Protein AF-A0A1J5FIS6-F1 (afdb_monomer)

Secondary structure (DSSP, 8-state):
---HHHHHHHHTT-HHHHTTS--S-HHHHHHHHHHHHHTTEEEEEEEEEEHHHHTT-TT-SS--EEEEEEEEEPTT-----S-TT----S-EEEEEEEEE--SHHHHHHHHHH-THHHHHHHHTTTTTTT-SEEEEEE-SEE-GGGPPPSSPPTT--EE-HHHHHHGGGGTEEEEE--STTTTTTHHHHHHHHHHHHHHTT-EEE--STT--SGGGEEEEEETTEEEEEEEEE-SSSPP-HHHHHHHHHHHHTT-SEEEEEEE-S-TT-SS--HHHHHHHHHHHHTT-SEEEEESSSSB--EEEEPPTT-TT--EEEES-BBEEE---TTSSSTT-BEEEEEEEETTEEEEEEEE-

Radius of gyration: 24.26 Å; Cα contacts (8 Å, |Δi|>4): 741; chains: 1; bounding box: 53×59×76 Å

Foldseek 3Di:
DWCPQVCCCLQVVVLVCLVVDPDPDSPVSNVVSVVLVVQQKGKDWDDKDWPCVVVVHPPDPDIDIDTDIDIDHDDDPPDDVDDPPDPFDPWAKEKEWAEAACDDVNVVCCVVPNPCVLCVVCVVVVVLPPHPAYEYADQAFAADQQDAAPPQDPPAGGHDLVNVLCCVVSVHAEYQDAEQRCCSSHPRRVVRRVVSCVVSRHHYAHDYALDDDPSQWDWDADPNFTEIEGHYEHAPDHHDLVSLLVVLLVCQVVGLAYEYEYEDAAAQDQEGDVVLVVSQLSSVLSRHQEYEYYHNLFFHDKDFDDHDPRPPSTGIHGHGQHDSHDPPPPDPRSVKGKMWMWTDDPNDIDIDIDID

Nearest PDB structures (foldseek):
  8gq9-assembly1_A  TM=7.449E-01  e=1.100E-16  Streptomyces sp.
  8gqb-assembly1_A  TM=7.793E-01  e=2.254E-15  Streptomyces sp.
  8itg-assembly1_A  TM=7.417E-01  e=8.074E-16  Streptomyces griseorubiginosus
  8ith-assembly1_A  TM=7.478E-01  e=1.092E-15  Streptomyces griseorubiginosus
  2z4t-assembly1_A  TM=3.294E-01  e=3.692E+00  Photobacterium sp. JT-ISH-224

pLDDT: mean 90.63, std 11.94, range [38.66, 98.94]

Solvent-accessible surface area (backbone atoms only — not comparable to full-atom values): 19111 Å² total; per-residue (Å²): 131,64,59,60,68,63,48,50,25,62,62,66,63,36,68,81,51,42,77,72,52,97,61,98,51,42,67,59,53,49,50,52,45,49,52,36,53,75,63,37,33,44,66,45,82,75,48,72,40,32,48,30,70,76,66,75,36,86,82,56,90,74,68,57,70,45,80,42,64,50,72,44,77,48,91,83,58,78,82,69,91,63,62,95,82,64,84,78,78,82,58,50,30,34,36,39,41,13,32,32,40,64,32,76,68,43,34,53,46,31,74,76,62,38,68,60,63,81,43,50,78,43,54,78,67,53,65,58,63,89,51,81,37,24,34,30,32,41,53,31,13,34,16,80,82,26,50,79,45,85,81,77,57,99,85,52,35,32,24,33,53,71,64,61,54,55,40,50,81,57,45,46,39,37,31,34,38,14,28,84,32,30,55,47,35,39,74,63,15,45,51,34,26,50,53,51,34,54,76,68,67,42,46,58,14,30,25,58,43,22,36,77,56,76,52,13,54,28,78,47,75,57,97,92,35,38,37,34,40,30,11,30,16,44,66,88,37,78,59,55,63,68,61,44,25,53,54,38,42,71,40,40,90,76,38,78,40,37,38,36,39,36,20,35,74,54,73,72,41,67,66,75,49,73,64,57,50,52,51,54,51,49,39,37,59,26,44,36,55,33,39,43,21,23,64,15,36,19,49,30,58,72,45,78,45,56,38,90,92,42,86,85,52,70,28,51,35,37,54,14,20,6,24,65,38,69,80,54,75,89,45,76,54,40,66,29,22,36,32,41,36,37,36,43,49,101,90,47,80,45,75,48,78,47,76,88

Mean predicted aligned error: 11.34 Å

Organism: NCBI:txid1805236

Structure (mmCIF, N/CA/C/O backbone):
data_AF-A0A1J5FIS6-F1
#
_entry.id   AF-A0A1J5FIS6-F1
#
loop_
_atom_site.group_PDB
_atom_site.id
_atom_site.type_symbol
_atom_site.label_atom_id
_atom_site.label_alt_id
_atom_site.label_comp_id
_atom_site.label_asym_id
_atom_site.label_entity_id
_atom_site.label_seq_id
_atom_site.pdbx_PDB_ins_code
_atom_site.Cartn_x
_atom_site.Cartn_y
_at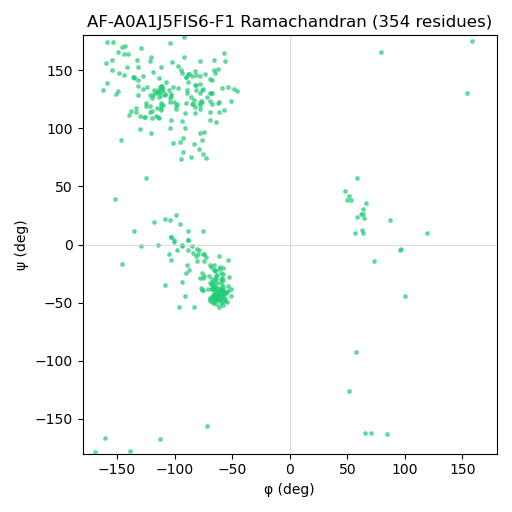om_site.Cartn_z
_atom_site.occupancy
_atom_site.B_iso_or_equiv
_atom_site.auth_seq_id
_atom_site.auth_comp_id
_atom_site.auth_asym_id
_atom_site.auth_atom_id
_atom_site.pdbx_PDB_model_num
ATOM 1 N N . MET A 1 1 ? -15.640 26.472 45.017 1.00 50.72 1 MET A N 1
ATOM 2 C CA . MET A 1 1 ? -14.386 25.681 45.107 1.00 50.72 1 MET A CA 1
ATOM 3 C C . MET A 1 1 ? -13.692 25.719 43.754 1.00 50.72 1 MET A C 1
ATOM 5 O O . MET A 1 1 ? -14.385 25.805 42.751 1.00 50.72 1 MET A O 1
ATOM 9 N N . ALA A 1 2 ? -12.360 25.738 43.714 1.00 58.91 2 ALA A N 1
ATOM 10 C CA . ALA A 1 2 ? -11.604 25.736 42.459 1.00 58.91 2 ALA A CA 1
ATOM 11 C C . ALA A 1 2 ? -11.812 24.403 41.696 1.00 58.91 2 ALA A C 1
ATOM 13 O O . ALA A 1 2 ? -12.077 23.381 42.329 1.00 58.91 2 ALA A O 1
ATOM 14 N N . ASN A 1 3 ? -11.742 24.404 40.359 1.00 73.12 3 ASN A N 1
ATOM 15 C CA . ASN A 1 3 ? -12.191 23.285 39.512 1.00 73.12 3 ASN A CA 1
ATOM 16 C C . ASN A 1 3 ? -11.219 22.093 39.509 1.00 73.12 3 ASN A C 1
ATOM 18 O O . ASN A 1 3 ? -10.455 21.890 38.568 1.00 73.12 3 ASN A O 1
ATOM 22 N N . THR A 1 4 ? -11.245 21.288 40.568 1.00 75.69 4 THR A N 1
ATOM 23 C CA . THR A 1 4 ? -10.385 20.102 40.690 1.00 75.69 4 THR A CA 1
ATOM 24 C C . THR A 1 4 ? -10.751 19.014 39.677 1.00 75.69 4 THR A C 1
ATOM 26 O O . THR A 1 4 ? -9.866 18.340 39.158 1.00 75.69 4 THR A O 1
ATOM 29 N N . TYR A 1 5 ? -12.040 18.867 39.352 1.00 81.19 5 TYR A N 1
ATOM 30 C CA . TYR A 1 5 ? -12.540 17.821 38.453 1.00 81.19 5 TYR A CA 1
ATOM 31 C C . TYR A 1 5 ? -12.095 18.035 36.997 1.00 81.19 5 TYR A C 1
ATOM 33 O O . TYR A 1 5 ? -11.568 17.122 36.366 1.00 81.19 5 TYR A O 1
ATOM 41 N N . GLY A 1 6 ? -12.231 19.260 36.480 1.00 83.44 6 GLY A N 1
ATOM 42 C CA . GLY A 1 6 ? -11.769 19.626 35.140 1.00 83.44 6 GLY A CA 1
ATOM 43 C C . GLY A 1 6 ? -10.250 19.573 35.003 1.00 83.44 6 GLY A C 1
ATOM 44 O O . GLY A 1 6 ? -9.744 19.102 33.988 1.00 83.44 6 GLY A O 1
ATOM 45 N N . ILE A 1 7 ? -9.509 19.972 36.042 1.00 86.25 7 ILE A N 1
ATOM 46 C CA . ILE A 1 7 ? -8.043 19.858 36.046 1.00 86.25 7 ILE A CA 1
ATOM 47 C C . ILE A 1 7 ? -7.606 18.400 36.022 1.00 86.25 7 ILE A C 1
ATOM 49 O O . ILE A 1 7 ? -6.685 18.065 35.287 1.00 86.25 7 ILE A O 1
ATOM 53 N N . GLU A 1 8 ? -8.254 17.526 36.791 1.00 83.12 8 GLU A N 1
ATOM 54 C CA . GLU A 1 8 ? -7.944 16.098 36.761 1.00 83.12 8 GLU A CA 1
ATOM 55 C C . GLU A 1 8 ? -8.216 15.503 35.372 1.00 83.12 8 GLU A C 1
ATOM 57 O O . GLU A 1 8 ? -7.386 14.744 34.871 1.00 83.12 8 GLU A O 1
ATOM 62 N N . ALA A 1 9 ? -9.323 15.894 34.728 1.00 85.69 9 ALA A N 1
ATOM 63 C CA . ALA A 1 9 ? -9.657 15.454 33.375 1.00 85.69 9 ALA A CA 1
ATOM 64 C C . ALA A 1 9 ? -8.599 15.882 32.341 1.00 85.69 9 ALA A C 1
ATOM 66 O O . ALA A 1 9 ? -8.156 15.065 31.536 1.00 85.69 9 ALA A O 1
ATOM 67 N N . ILE A 1 10 ? -8.143 17.138 32.410 1.00 88.62 10 ILE A N 1
ATOM 68 C CA . ILE A 1 10 ? -7.092 17.686 31.540 1.00 88.62 10 ILE A CA 1
ATOM 69 C C . ILE A 1 10 ? -5.741 17.013 31.814 1.00 88.62 10 ILE A C 1
ATOM 71 O O . ILE A 1 10 ? -5.083 16.542 30.892 1.00 88.62 10 ILE A O 1
ATOM 75 N N . ASN A 1 11 ? -5.334 16.942 33.082 1.00 85.38 11 ASN A N 1
ATOM 76 C CA . ASN A 1 11 ? -4.012 16.466 33.488 1.00 85.38 11 ASN A CA 1
ATOM 77 C C . ASN A 1 11 ? -3.808 14.966 33.221 1.00 85.38 11 ASN A C 1
ATOM 79 O O . ASN A 1 11 ? -2.683 14.529 33.002 1.00 85.38 11 ASN A O 1
ATOM 83 N N . ARG A 1 12 ? -4.886 14.171 33.253 1.00 84.00 12 ARG A N 1
ATOM 84 C CA . ARG A 1 12 ? -4.839 12.719 33.011 1.00 84.00 12 ARG A CA 1
ATOM 85 C C . ARG A 1 12 ? -5.274 12.300 31.610 1.00 84.00 12 ARG A C 1
ATOM 87 O O . ARG A 1 12 ? -5.318 11.102 31.351 1.00 84.00 12 ARG A O 1
ATOM 94 N N . PHE A 1 13 ? -5.613 13.243 30.730 1.00 86.31 13 PHE A N 1
ATOM 95 C CA . PHE A 1 13 ? -6.229 12.934 29.435 1.00 86.31 13 PHE A CA 1
ATOM 96 C C . PHE A 1 13 ? -7.463 12.015 29.574 1.00 86.31 13 PHE A C 1
ATOM 98 O O . PHE A 1 13 ? -7.656 11.076 28.803 1.00 86.31 13 PHE A O 1
ATOM 105 N N . ASP A 1 14 ? -8.306 12.267 30.581 1.00 85.38 14 ASP A N 1
ATOM 106 C CA . ASP A 1 14 ? -9.488 11.448 30.868 1.00 85.38 14 ASP A CA 1
ATOM 107 C C . ASP A 1 14 ? -10.663 11.879 29.980 1.00 85.38 14 ASP A C 1
ATOM 109 O O . ASP A 1 14 ? -11.488 12.723 30.344 1.00 85.38 14 ASP A O 1
ATOM 113 N N . PHE A 1 15 ? -10.725 11.298 28.780 1.00 85.94 15 PHE A N 1
ATOM 114 C CA . PHE A 1 15 ? -11.715 11.650 27.761 1.00 85.94 15 PHE A CA 1
ATOM 115 C C . PHE A 1 15 ? -13.166 11.376 28.173 1.00 85.94 15 PHE A C 1
ATOM 117 O O . PHE A 1 15 ? -14.071 12.059 27.692 1.00 85.94 15 PHE A O 1
ATOM 124 N N . ASN A 1 16 ? -13.395 10.422 29.081 1.00 81.12 16 ASN A N 1
ATOM 125 C CA . ASN A 1 16 ? -14.735 10.109 29.575 1.00 81.12 16 ASN A CA 1
ATOM 126 C C . ASN A 1 16 ? -15.281 11.244 30.449 1.00 81.12 16 ASN A C 1
ATOM 128 O O . ASN A 1 16 ? -16.480 11.518 30.424 1.00 81.12 16 ASN A O 1
ATOM 132 N N . LYS A 1 17 ? -14.406 11.941 31.185 1.00 83.50 17 LYS A N 1
ATOM 133 C CA . LYS A 1 17 ? -14.795 13.084 32.019 1.00 83.50 17 LYS A CA 1
ATOM 134 C C . LYS A 1 17 ? -15.068 14.357 31.220 1.00 83.50 17 LYS A C 1
ATOM 136 O O . LYS A 1 17 ? -15.834 15.187 31.695 1.00 83.50 17 LYS A O 1
ATOM 141 N N . ILE A 1 18 ? -14.497 14.515 30.019 1.00 86.06 18 ILE A N 1
ATOM 142 C CA . ILE A 1 18 ? -14.607 15.754 29.219 1.00 86.06 18 ILE A CA 1
ATOM 143 C C . ILE A 1 18 ? -16.064 16.102 28.900 1.00 86.06 18 ILE A C 1
ATOM 145 O O . ILE A 1 18 ? -16.463 17.251 29.060 1.00 86.06 18 ILE A O 1
ATOM 149 N N . TYR A 1 19 ? -16.871 15.120 28.493 1.00 83.75 19 TYR A N 1
ATOM 150 C CA . TYR A 1 19 ? -18.289 15.340 28.179 1.00 83.75 19 TYR A CA 1
ATOM 151 C C . TYR A 1 19 ? -19.171 15.541 29.421 1.00 83.75 19 TYR A C 1
ATOM 153 O O . TYR A 1 19 ? -20.337 15.897 29.285 1.00 83.75 19 TYR A O 1
ATOM 161 N N . GLY A 1 20 ? -18.624 15.331 30.621 1.00 82.12 20 GLY A N 1
ATOM 162 C CA . GLY A 1 20 ? -19.265 15.663 31.893 1.00 82.12 20 GLY A CA 1
ATOM 163 C C . GLY A 1 20 ? -18.881 17.042 32.440 1.00 82.12 20 GLY A C 1
ATOM 164 O O . GLY A 1 20 ? -19.339 17.403 33.522 1.00 82.12 20 GLY A O 1
ATOM 165 N N . LEU A 1 21 ? -18.023 17.798 31.743 1.00 84.06 21 LEU A N 1
ATOM 166 C CA . LEU A 1 21 ? -17.648 19.155 32.137 1.00 84.06 21 LEU A CA 1
ATOM 167 C C . LEU A 1 21 ? -18.708 20.161 31.682 1.00 84.06 21 LEU A C 1
ATOM 169 O O . LEU A 1 21 ? -19.161 20.123 30.541 1.00 84.06 21 LEU A O 1
ATOM 173 N N . ASP A 1 22 ? -19.041 21.102 32.563 1.00 85.19 22 ASP A N 1
ATOM 174 C CA . ASP A 1 22 ? -19.881 22.259 32.245 1.00 85.19 22 ASP A CA 1
ATOM 175 C C . ASP A 1 22 ? -19.039 23.322 31.512 1.00 85.19 22 ASP A C 1
ATOM 177 O O . ASP A 1 22 ? -18.439 24.205 32.130 1.00 85.19 22 ASP A O 1
ATOM 181 N N . ILE A 1 23 ? -18.876 23.137 30.197 1.00 85.94 23 ILE A N 1
ATOM 182 C CA . ILE A 1 23 ? -18.067 23.970 29.291 1.00 85.94 23 ILE A CA 1
ATOM 183 C C . ILE A 1 23 ? -18.769 24.144 27.940 1.00 85.94 23 ILE A C 1
ATOM 185 O O . ILE A 1 23 ? -19.484 23.255 27.484 1.00 85.94 23 ILE A O 1
ATOM 189 N N . ASP A 1 24 ? -18.486 25.251 27.250 1.00 85.81 24 ASP A N 1
ATOM 190 C CA . ASP A 1 24 ? -19.168 25.612 25.997 1.00 85.81 24 ASP A CA 1
ATOM 191 C C . ASP A 1 24 ? -18.903 24.635 24.837 1.00 85.81 24 ASP A C 1
ATOM 193 O O . ASP A 1 24 ? -19.740 24.472 23.951 1.00 85.81 24 ASP A O 1
ATOM 197 N N . SER A 1 25 ? -17.731 23.985 24.814 1.00 88.50 25 SER A N 1
ATOM 198 C CA . SER A 1 25 ? -17.376 23.019 23.765 1.00 88.50 25 SER A CA 1
ATOM 199 C C . SER A 1 25 ? -16.505 21.869 24.286 1.00 88.50 25 SER A C 1
ATOM 201 O O . SER A 1 25 ? -15.268 21.928 24.226 1.00 88.50 25 SER A O 1
ATOM 203 N N . PRO A 1 26 ? -17.133 20.769 24.740 1.00 88.94 26 PRO A N 1
ATOM 204 C CA . PRO A 1 26 ? -16.430 19.534 25.076 1.00 88.94 26 PRO A CA 1
ATOM 205 C C . PRO A 1 26 ? -15.624 18.964 23.904 1.00 88.94 26 PRO A C 1
ATOM 207 O O . PRO A 1 26 ? -14.512 18.483 24.104 1.00 88.94 26 PRO A O 1
ATOM 210 N N . ALA A 1 27 ? -16.128 19.075 22.669 1.00 85.31 27 ALA A N 1
ATOM 211 C CA . ALA A 1 27 ? -15.441 18.582 21.474 1.00 85.31 27 ALA A CA 1
ATOM 212 C C . ALA A 1 27 ? -14.119 19.324 21.197 1.00 85.31 27 ALA A C 1
ATOM 214 O O . ALA A 1 27 ? -13.132 18.702 20.796 1.00 85.31 27 ALA A O 1
ATOM 215 N N . SER A 1 28 ? -14.062 20.636 21.458 1.00 87.44 28 SER A N 1
ATOM 216 C CA . SER A 1 28 ? -12.828 21.420 21.300 1.00 87.44 28 SER A CA 1
ATOM 217 C C . SER A 1 28 ? -11.771 21.009 22.324 1.00 87.44 28 SER A C 1
ATOM 219 O O . SER A 1 28 ? -10.612 20.804 21.964 1.00 87.44 28 SER A O 1
ATOM 221 N N . ILE A 1 29 ? -12.170 20.827 23.589 1.00 88.62 29 ILE A N 1
ATOM 222 C CA . ILE A 1 29 ? -11.266 20.344 24.641 1.00 88.62 29 ILE A CA 1
ATOM 223 C C . ILE A 1 29 ? -10.827 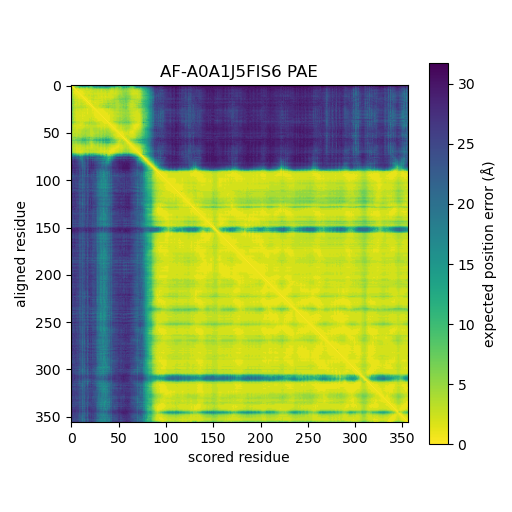18.907 24.361 1.00 88.62 29 ILE A C 1
ATOM 225 O O . ILE A 1 29 ? -9.641 18.613 24.462 1.00 88.62 29 ILE A O 1
ATOM 229 N N . TYR A 1 30 ? -11.736 18.032 23.926 1.00 89.38 30 TYR A N 1
ATOM 230 C CA . TYR A 1 30 ? -11.397 16.678 23.489 1.00 89.38 30 TYR A CA 1
ATOM 231 C C . TYR A 1 30 ? -10.328 16.699 22.398 1.00 89.38 30 TYR A C 1
ATOM 233 O O . TYR A 1 30 ? -9.325 16.002 22.512 1.00 89.38 30 TYR A O 1
ATOM 241 N N . THR A 1 31 ? -10.516 17.521 21.365 1.00 85.94 31 THR A N 1
ATOM 242 C CA . THR A 1 31 ? -9.588 17.609 20.230 1.00 85.94 31 THR A CA 1
ATOM 243 C C . THR A 1 31 ? -8.215 18.104 20.674 1.00 85.94 31 THR A C 1
ATOM 245 O O . THR A 1 31 ? -7.210 17.482 20.335 1.00 85.94 31 THR A O 1
ATOM 248 N N . LEU A 1 32 ? -8.164 19.167 21.484 1.00 89.06 32 LEU A N 1
ATOM 249 C CA . LEU A 1 32 ? -6.919 19.694 22.048 1.00 89.06 32 LEU A CA 1
ATOM 250 C C . LEU A 1 32 ? -6.202 18.639 22.896 1.00 89.06 32 LEU A C 1
ATOM 252 O O . LEU A 1 32 ? -5.025 18.372 22.680 1.00 89.06 32 LEU A O 1
ATOM 256 N N . LEU A 1 33 ? -6.914 18.006 23.831 1.00 90.00 33 LEU A N 1
ATOM 257 C CA . LEU A 1 33 ? -6.339 16.996 24.716 1.00 90.00 33 LEU A CA 1
ATOM 258 C C . LEU A 1 33 ? -5.897 15.758 23.948 1.00 90.00 33 LEU A C 1
ATOM 260 O O . LEU A 1 33 ? -4.851 15.195 24.260 1.00 90.00 33 LEU A O 1
ATOM 264 N N . LYS A 1 34 ? -6.641 15.355 22.915 1.00 86.75 34 LYS A N 1
ATOM 265 C CA . LYS A 1 34 ? -6.245 14.232 22.076 1.00 86.75 34 LYS A CA 1
ATOM 266 C C . LYS A 1 34 ? -4.989 14.580 21.290 1.00 86.75 34 LYS A C 1
ATOM 268 O O . LYS A 1 34 ? -4.028 13.829 21.364 1.00 86.75 34 LYS A O 1
ATOM 273 N N . PHE A 1 35 ? -4.939 15.738 20.639 1.00 86.38 35 PHE A N 1
ATOM 274 C CA . PHE A 1 35 ? -3.740 16.213 19.949 1.00 86.38 35 PHE A CA 1
ATOM 275 C C . PHE A 1 35 ? -2.518 16.280 20.879 1.00 86.38 35 PHE A C 1
ATOM 277 O O . PHE A 1 35 ? -1.450 15.774 20.536 1.00 86.38 35 PHE A O 1
ATOM 284 N N . SER A 1 36 ? -2.675 16.845 22.078 1.00 87.06 36 SER A N 1
ATOM 285 C CA . SER A 1 36 ? -1.607 16.934 23.074 1.00 87.06 36 SER A CA 1
ATOM 286 C C . SER A 1 36 ? -1.152 15.557 23.566 1.00 87.06 36 SER A C 1
ATOM 288 O O . SER A 1 36 ? 0.052 15.315 23.616 1.00 87.06 36 SER A O 1
ATOM 290 N N . GLN A 1 37 ? -2.078 14.631 23.846 1.00 85.88 37 GLN A N 1
ATOM 291 C CA . GLN A 1 37 ? -1.752 13.246 24.205 1.00 85.88 37 GLN A CA 1
ATOM 292 C C . GLN A 1 37 ? -0.957 12.562 23.087 1.00 85.88 37 GLN A C 1
ATOM 294 O O . GLN A 1 37 ? 0.080 11.955 23.340 1.00 85.88 37 GLN A O 1
ATOM 299 N N . LEU A 1 38 ? -1.433 12.685 21.845 1.00 76.06 38 LEU A N 1
ATOM 300 C CA . LEU A 1 38 ? -0.802 12.089 20.668 1.00 76.06 38 LEU A CA 1
ATOM 301 C C . LEU A 1 38 ? 0.545 12.729 20.322 1.00 76.06 38 LEU A C 1
ATOM 303 O O . LEU A 1 38 ? 1.343 12.119 19.627 1.00 76.06 38 LEU A O 1
ATOM 307 N N . SER A 1 39 ? 0.814 13.936 20.812 1.00 76.12 39 SER A N 1
ATOM 308 C CA . SER A 1 39 ? 2.107 14.609 20.656 1.00 76.12 39 SER A CA 1
ATOM 309 C C . SER A 1 39 ? 3.096 14.266 21.779 1.00 76.12 39 SER A C 1
ATOM 311 O O . SER A 1 39 ? 4.171 14.862 21.843 1.00 76.12 39 SER A O 1
ATOM 313 N N . GLY A 1 40 ? 2.730 13.365 22.703 1.00 78.00 40 GLY A N 1
ATOM 314 C CA . GLY A 1 40 ? 3.532 13.064 23.893 1.00 78.00 40 GLY A CA 1
ATOM 315 C C . GLY A 1 40 ? 3.667 14.268 24.829 1.00 78.00 40 GLY A C 1
ATOM 316 O O . GLY A 1 40 ? 4.670 14.411 25.530 1.00 78.00 40 GLY A O 1
ATOM 317 N N . ALA A 1 41 ? 2.701 15.188 24.793 1.00 85.00 41 ALA A N 1
ATOM 318 C CA . ALA A 1 41 ? 2.753 16.399 25.586 1.00 85.00 41 ALA A CA 1
ATOM 319 C C . ALA A 1 41 ? 2.148 16.176 26.976 1.00 85.00 41 ALA A C 1
ATOM 321 O O . ALA A 1 41 ? 1.177 15.439 27.140 1.00 85.00 41 ALA A O 1
ATOM 322 N N . LYS A 1 42 ? 2.687 16.859 27.983 1.00 88.31 42 LYS A N 1
ATOM 323 C CA . LYS A 1 42 ? 2.143 16.898 29.343 1.00 88.31 42 LYS A CA 1
ATOM 324 C C . LYS A 1 42 ? 1.523 18.265 29.601 1.00 88.31 42 LYS A C 1
ATOM 326 O O . LYS A 1 42 ? 2.090 19.277 29.202 1.00 88.31 42 LYS A O 1
ATOM 331 N N . PHE A 1 43 ? 0.379 18.302 30.280 1.00 91.50 43 PHE A N 1
ATOM 332 C CA . PHE A 1 43 ? -0.197 19.554 30.760 1.00 91.50 43 PHE A CA 1
ATOM 333 C C . PHE A 1 43 ? 0.523 20.046 32.024 1.00 91.50 43 PHE A C 1
ATOM 335 O O . PHE A 1 43 ? 0.675 19.303 32.993 1.00 91.50 43 PHE A O 1
ATOM 342 N N . GLU A 1 44 ? 0.919 21.313 32.030 1.00 91.56 44 GLU A N 1
ATOM 343 C CA . GLU A 1 44 ? 1.452 22.028 33.186 1.00 91.56 44 GLU A CA 1
ATOM 344 C C . GLU A 1 44 ? 0.443 23.098 33.617 1.00 91.56 44 GLU A C 1
ATOM 346 O O . GLU A 1 44 ? 0.143 24.044 32.879 1.00 91.56 44 GLU A O 1
ATOM 351 N N . LEU A 1 45 ? -0.097 22.944 34.827 1.00 91.56 45 LEU A N 1
ATOM 352 C CA . LEU A 1 45 ? -1.034 23.898 35.412 1.00 91.56 45 LEU A CA 1
ATOM 353 C C . LEU A 1 45 ? -0.273 25.137 35.903 1.00 91.56 45 LEU A C 1
ATOM 355 O O . LEU A 1 45 ? 0.590 25.035 36.770 1.00 91.56 45 LEU A O 1
ATOM 359 N N . LEU A 1 46 ? -0.638 26.313 35.397 1.00 90.19 46 LEU A N 1
ATOM 360 C CA . LEU A 1 46 ? -0.116 27.598 35.872 1.00 90.19 46 LEU A CA 1
ATOM 361 C C . LEU A 1 46 ? -0.981 28.190 36.980 1.00 90.19 46 LEU A C 1
ATOM 363 O O . LEU A 1 46 ? -0.461 28.711 37.962 1.00 90.19 46 LEU A O 1
ATOM 367 N N . ASN A 1 47 ? -2.303 28.155 36.805 1.00 89.38 47 ASN A N 1
ATOM 368 C CA . ASN A 1 47 ? -3.234 28.758 37.747 1.00 89.38 47 ASN A CA 1
ATOM 369 C C . ASN A 1 47 ? -4.610 28.088 37.700 1.00 89.38 47 ASN A C 1
ATOM 371 O O . ASN A 1 47 ? -5.061 27.627 36.651 1.00 89.38 47 ASN A O 1
ATOM 375 N N . ASN A 1 48 ? -5.299 28.099 38.839 1.00 90.00 48 ASN A N 1
ATOM 376 C CA . ASN A 1 48 ? -6.684 27.670 38.981 1.00 90.00 48 ASN A CA 1
ATOM 377 C C . ASN A 1 48 ? -7.416 28.662 39.886 1.00 90.00 48 ASN A C 1
ATOM 379 O O . ASN A 1 48 ? -7.097 28.780 41.068 1.00 90.00 48 ASN A O 1
ATOM 383 N N . SER A 1 49 ? -8.393 29.369 39.332 1.00 89.19 49 SER A N 1
ATOM 384 C CA . SER A 1 49 ? -9.186 30.368 40.047 1.00 89.19 49 SER A CA 1
ATOM 385 C C . SER A 1 49 ? -10.663 30.262 39.663 1.00 89.19 49 SER A C 1
ATOM 387 O O . SER A 1 49 ? -11.068 29.393 38.890 1.00 89.19 49 SER A O 1
ATOM 389 N N . ASN A 1 50 ? -11.494 31.141 40.209 1.00 89.69 50 ASN A N 1
ATOM 390 C CA . ASN A 1 50 ? -12.884 31.303 39.806 1.00 89.69 50 ASN A CA 1
ATOM 391 C C . ASN A 1 50 ? -13.316 32.772 39.911 1.00 89.69 50 ASN A C 1
ATOM 393 O O . ASN A 1 50 ? -12.600 33.606 40.470 1.00 89.69 50 ASN A O 1
ATOM 397 N N . SER A 1 51 ? -14.492 33.091 39.376 1.00 89.25 51 SER A N 1
ATOM 398 C CA . SER A 1 51 ? -15.011 34.461 39.349 1.00 89.25 51 SER A CA 1
ATOM 399 C C . SER A 1 51 ? -15.182 35.086 40.741 1.00 89.25 51 SER A C 1
ATOM 401 O O . SER A 1 51 ? -14.939 36.280 40.875 1.00 89.25 51 SER A O 1
ATOM 403 N N . ALA A 1 52 ? -15.508 34.315 41.786 1.00 88.62 52 ALA A N 1
ATOM 404 C CA . ALA A 1 52 ? -15.604 34.818 43.165 1.00 88.62 52 ALA A CA 1
ATOM 405 C C . ALA A 1 52 ? -14.257 35.288 43.720 1.00 88.62 52 ALA A C 1
ATOM 407 O O . ALA A 1 52 ? -14.162 36.364 44.311 1.00 88.62 52 ALA A O 1
ATOM 408 N N . ILE A 1 53 ? -13.201 34.506 43.486 1.00 86.50 53 ILE A N 1
ATOM 409 C CA . ILE A 1 53 ? -11.838 34.852 43.901 1.00 86.50 53 ILE A CA 1
ATOM 410 C C . ILE A 1 53 ? -11.349 36.081 43.127 1.00 86.50 53 ILE A C 1
ATOM 412 O O . ILE A 1 53 ? -10.812 37.008 43.727 1.00 86.50 53 ILE A O 1
ATOM 416 N N . LEU A 1 54 ? -11.567 36.119 41.809 1.00 86.38 54 LEU A N 1
ATOM 417 C CA . LEU A 1 54 ? -11.132 37.239 40.966 1.00 86.38 54 LEU A CA 1
ATOM 418 C C . LEU A 1 54 ? -11.890 38.541 41.263 1.00 86.38 54 LEU A C 1
ATOM 420 O O . LEU A 1 54 ? -11.297 39.615 41.203 1.00 86.38 54 LEU A O 1
ATOM 424 N N . ALA A 1 55 ? -13.178 38.454 41.604 1.00 88.50 55 ALA A N 1
ATOM 425 C CA . ALA A 1 55 ? -14.006 39.605 41.963 1.00 88.50 55 ALA A CA 1
ATOM 426 C C . ALA A 1 55 ? -13.882 40.014 43.442 1.00 88.50 55 ALA A C 1
ATOM 428 O O . ALA A 1 55 ? -14.531 40.972 43.858 1.00 88.50 55 ALA A O 1
ATOM 429 N N . ASN A 1 56 ? -13.085 39.289 44.239 1.00 88.88 56 ASN A N 1
ATOM 430 C CA . ASN A 1 56 ? -12.993 39.439 45.693 1.00 88.88 56 ASN A CA 1
ATOM 431 C C . ASN A 1 56 ? -14.373 39.446 46.388 1.00 88.88 56 ASN A C 1
ATOM 433 O O . ASN A 1 56 ? -14.614 40.208 47.323 1.00 88.88 56 ASN A O 1
ATOM 437 N N . ASN A 1 57 ? -15.290 38.610 45.901 1.00 88.44 57 ASN A N 1
ATOM 438 C CA . ASN A 1 57 ? -16.646 38.480 46.419 1.00 88.44 57 ASN A CA 1
ATOM 439 C C . ASN A 1 57 ? -16.950 36.998 46.655 1.00 88.44 57 ASN A C 1
ATOM 441 O O . ASN A 1 57 ? -17.252 36.260 45.717 1.00 88.44 57 ASN A O 1
ATOM 445 N N . GLN A 1 58 ? -16.836 36.568 47.912 1.00 79.94 58 GLN A N 1
ATOM 446 C CA . GLN A 1 58 ? -17.012 35.167 48.303 1.00 79.94 58 GLN A CA 1
ATOM 447 C C . GLN A 1 58 ? -18.482 34.745 48.423 1.00 79.94 58 GLN A C 1
ATOM 449 O O . GLN A 1 58 ? -18.746 33.551 48.539 1.00 79.94 58 GLN A O 1
ATOM 454 N N . ASP A 1 59 ? -19.419 35.691 48.325 1.00 85.25 59 ASP A N 1
ATOM 455 C CA . ASP A 1 59 ? -20.857 35.439 48.465 1.00 85.25 59 ASP A CA 1
ATOM 456 C C . ASP A 1 59 ? -21.529 35.061 47.129 1.00 85.25 59 ASP A C 1
ATOM 458 O O . ASP A 1 59 ? -22.745 34.890 47.062 1.00 85.25 59 ASP A O 1
ATOM 462 N N . LEU A 1 60 ? -20.761 34.932 46.038 1.00 81.12 60 LEU A N 1
ATOM 463 C CA . LEU A 1 60 ? -21.294 34.484 44.750 1.00 81.12 60 LEU A CA 1
ATOM 464 C C . LEU A 1 60 ? -21.688 33.001 44.803 1.00 81.12 60 LEU A C 1
ATOM 466 O O . LEU A 1 60 ? -20.832 32.119 44.874 1.00 81.12 60 LEU A O 1
ATOM 470 N N . GLU A 1 61 ? -22.989 32.732 44.682 1.00 78.75 61 GLU A N 1
ATOM 471 C CA . GLU A 1 61 ? -23.547 31.371 44.653 1.00 78.75 61 GLU A CA 1
ATOM 472 C C . GLU A 1 61 ? -23.144 30.582 43.397 1.00 78.75 61 GLU A C 1
ATOM 474 O O . GLU A 1 61 ? -22.961 29.366 43.452 1.00 78.75 61 GLU A O 1
ATOM 479 N N . ILE A 1 62 ? -22.971 31.271 42.264 1.00 81.75 62 ILE A N 1
ATOM 480 C CA . ILE A 1 62 ? -22.570 30.683 40.982 1.00 81.75 62 ILE A CA 1
ATOM 481 C C . ILE A 1 62 ? -21.247 31.309 40.558 1.00 81.75 62 ILE A C 1
ATOM 483 O O . ILE A 1 62 ? -21.102 32.532 40.522 1.00 81.75 62 ILE A O 1
ATOM 487 N N . THR A 1 63 ? -20.273 30.465 40.219 1.00 85.69 63 THR A N 1
ATOM 488 C CA . THR A 1 63 ? -18.938 30.922 39.821 1.00 85.69 63 THR A CA 1
ATOM 489 C C . THR A 1 63 ? -18.472 30.243 38.544 1.00 85.69 63 THR A C 1
ATOM 491 O O . THR A 1 63 ? -18.688 29.049 38.358 1.00 85.69 63 THR A O 1
ATOM 494 N N . THR A 1 64 ? -17.787 30.994 37.683 1.00 86.00 64 THR A N 1
ATOM 495 C CA . THR A 1 64 ? -17.083 30.444 36.519 1.00 86.00 64 THR A CA 1
ATOM 496 C C . THR A 1 64 ? -15.672 30.078 36.937 1.00 86.00 64 THR A C 1
ATOM 498 O O . THR A 1 64 ? -14.995 30.874 37.589 1.00 86.00 64 THR A O 1
ATOM 501 N N . SER A 1 65 ? -15.219 28.884 36.568 1.00 88.25 65 SER A N 1
ATOM 502 C CA . SER A 1 65 ? -13.855 28.438 36.849 1.00 88.25 65 SER A CA 1
ATOM 503 C C . SER A 1 65 ? -12.895 28.857 35.740 1.00 88.25 65 SER A C 1
ATOM 505 O O . SER A 1 65 ? -13.219 28.739 34.563 1.00 88.25 65 SER A O 1
ATOM 507 N N . TYR A 1 66 ? -11.694 29.286 36.120 1.00 88.12 66 TYR A N 1
ATOM 508 C CA . TYR A 1 66 ? -10.621 29.657 35.200 1.00 88.12 66 TYR A CA 1
ATOM 509 C C . TYR A 1 66 ? -9.415 28.756 35.444 1.00 88.12 66 TYR A C 1
ATOM 511 O O . TYR A 1 66 ? -8.797 28.810 36.508 1.00 88.12 66 TYR A O 1
ATOM 519 N N . VAL A 1 67 ? -9.079 27.937 34.447 1.00 88.94 67 VAL A N 1
ATOM 520 C CA . VAL A 1 67 ? -7.908 27.055 34.458 1.00 88.94 67 VAL A CA 1
ATOM 521 C C . VAL A 1 67 ? -6.928 27.567 33.412 1.00 88.94 67 VAL A C 1
ATOM 523 O O . VAL A 1 67 ? -7.259 27.646 32.232 1.00 88.94 67 VAL A O 1
ATOM 526 N N . THR A 1 68 ? -5.722 27.926 33.840 1.00 89.69 68 THR A N 1
ATOM 527 C CA . THR A 1 68 ? -4.648 28.386 32.955 1.00 89.69 68 THR A CA 1
ATOM 528 C C . THR A 1 68 ? -3.493 27.404 33.035 1.00 89.69 68 THR A C 1
ATOM 530 O O . THR A 1 68 ? -3.038 27.064 34.125 1.00 89.69 68 THR A O 1
ATOM 533 N N . GLY A 1 69 ? -2.993 26.968 31.886 1.00 91.06 69 GLY A N 1
ATOM 534 C CA . GLY A 1 69 ? -1.844 26.079 31.785 1.00 91.06 69 GLY A CA 1
ATOM 535 C C . GLY A 1 69 ? -1.351 25.979 30.349 1.00 91.06 69 GLY A C 1
ATOM 536 O O . GLY A 1 69 ? -1.885 26.641 29.459 1.00 91.06 69 GLY A O 1
ATOM 537 N N . TYR A 1 70 ? -0.324 25.169 30.133 1.00 91.69 70 TYR A N 1
ATOM 538 C CA . TYR A 1 70 ? 0.304 24.962 28.829 1.00 91.69 70 TYR A CA 1
ATOM 539 C C . TYR A 1 70 ? 0.754 23.510 28.680 1.00 91.69 70 TYR A C 1
ATOM 541 O O . TYR A 1 70 ? 0.826 22.778 29.662 1.00 91.69 70 TYR A O 1
ATOM 549 N N . PHE A 1 71 ? 1.036 23.086 27.449 1.00 90.00 71 PHE A N 1
ATOM 550 C CA . PHE A 1 71 ? 1.521 21.739 27.162 1.00 90.00 71 PHE A CA 1
ATOM 551 C C . PHE A 1 71 ? 3.014 21.766 26.840 1.00 90.00 71 PHE A C 1
ATOM 553 O O . PHE A 1 71 ? 3.458 22.591 26.042 1.00 90.00 71 PHE A O 1
ATOM 560 N N . THR A 1 72 ? 3.782 20.863 27.443 1.00 87.75 72 THR A N 1
ATOM 561 C CA . THR A 1 72 ? 5.222 20.699 27.196 1.00 87.75 72 THR A CA 1
ATOM 562 C C . THR A 1 72 ? 5.498 19.357 26.538 1.00 87.75 72 THR A C 1
ATOM 564 O O . THR A 1 72 ? 4.843 18.364 26.846 1.00 87.75 72 THR A O 1
ATOM 567 N N . LYS A 1 73 ? 6.466 19.315 25.618 1.00 80.00 73 LYS A N 1
ATOM 568 C CA . LYS A 1 73 ? 6.935 18.067 25.006 1.00 80.00 73 LYS A CA 1
ATOM 569 C C . LYS A 1 73 ? 7.686 17.244 26.057 1.00 80.00 73 LYS A C 1
ATOM 571 O O . LYS A 1 73 ? 8.563 17.790 26.722 1.00 80.00 73 LYS A O 1
ATOM 576 N N . GLN A 1 74 ? 7.366 15.958 26.202 1.00 70.44 74 GLN A N 1
ATOM 577 C CA . GLN A 1 74 ? 8.234 15.042 26.943 1.00 70.44 74 GLN A CA 1
ATOM 578 C C . GLN A 1 74 ? 9.328 14.508 26.020 1.00 70.44 74 GLN A C 1
ATOM 580 O O . GLN A 1 74 ? 9.047 13.866 25.007 1.00 70.44 74 GLN A O 1
ATOM 585 N N . ASP A 1 75 ? 10.584 14.757 26.384 1.00 49.97 75 ASP A N 1
ATOM 586 C CA . ASP A 1 75 ? 11.717 14.081 25.765 1.00 49.97 75 ASP A CA 1
ATOM 587 C C . ASP A 1 75 ? 11.656 12.593 26.161 1.00 49.97 75 ASP A C 1
ATOM 589 O O . ASP A 1 75 ? 11.659 12.265 27.347 1.00 49.97 75 ASP A O 1
ATOM 593 N N . ASN A 1 76 ? 11.578 11.708 25.159 1.00 48.50 76 ASN A N 1
ATOM 594 C CA . ASN A 1 76 ? 11.492 10.235 25.250 1.00 48.50 76 ASN A CA 1
ATOM 595 C C . ASN A 1 76 ? 10.101 9.587 25.396 1.00 48.50 76 ASN A C 1
ATOM 597 O O . ASN A 1 76 ? 10.023 8.421 25.785 1.00 48.50 76 ASN A O 1
ATOM 601 N N . ALA A 1 77 ? 9.007 10.253 25.020 1.00 41.41 77 ALA A N 1
ATOM 602 C CA . ALA A 1 77 ? 7.741 9.542 24.830 1.00 41.41 77 ALA A CA 1
ATOM 603 C C . ALA A 1 77 ? 7.757 8.757 23.502 1.00 41.41 77 ALA A C 1
ATOM 605 O O . ALA A 1 77 ? 7.357 9.268 22.456 1.00 41.41 77 ALA A O 1
ATOM 606 N N . SER A 1 78 ? 8.217 7.504 23.529 1.00 41.00 78 SER A N 1
ATOM 607 C CA . SER A 1 78 ? 7.793 6.516 22.537 1.00 41.00 78 SER A CA 1
ATOM 608 C C . SER A 1 78 ? 6.291 6.303 22.720 1.00 41.00 78 SER A C 1
ATOM 610 O O . SER A 1 78 ? 5.834 5.712 23.697 1.00 41.00 78 SER A O 1
ATOM 612 N N . ILE A 1 79 ? 5.494 6.854 21.808 1.00 41.38 79 ILE A N 1
ATOM 613 C CA . ILE A 1 79 ? 4.040 6.725 21.864 1.00 41.38 79 ILE A CA 1
ATOM 614 C C . ILE A 1 79 ? 3.682 5.328 21.352 1.00 41.38 79 ILE A C 1
ATOM 616 O O . ILE A 1 79 ? 3.574 5.100 20.149 1.00 41.38 79 ILE A O 1
ATOM 620 N N . SER A 1 80 ? 3.499 4.376 22.267 1.00 38.66 80 SER A N 1
ATOM 621 C CA . SER A 1 80 ? 2.782 3.142 21.952 1.00 38.66 80 SER A CA 1
ATOM 622 C C . SER A 1 80 ? 1.283 3.436 21.964 1.00 38.66 80 SER A C 1
ATOM 624 O O . SER A 1 80 ? 0.717 3.768 23.003 1.00 38.66 80 SER A O 1
ATOM 626 N N . TYR A 1 81 ? 0.628 3.294 20.815 1.00 46.41 81 TYR A N 1
ATOM 627 C CA . TYR A 1 81 ? -0.810 3.531 20.624 1.00 46.41 81 TYR A CA 1
ATOM 628 C C . TYR A 1 81 ? -1.721 2.431 21.189 1.00 46.41 81 TYR A C 1
ATOM 630 O O . TYR A 1 81 ? -2.924 2.413 20.928 1.00 46.41 81 TYR A O 1
ATOM 638 N N . LEU A 1 82 ? -1.179 1.520 21.991 1.00 43.75 82 LEU A N 1
ATOM 639 C CA . LEU A 1 82 ? -1.984 0.512 22.657 1.00 43.75 82 LEU A CA 1
ATOM 640 C C . LEU A 1 82 ? -2.430 1.070 24.013 1.00 43.75 82 LEU A C 1
ATOM 642 O O . LEU A 1 82 ? -1.572 1.429 24.818 1.00 43.75 82 LEU A O 1
ATOM 646 N N . PRO A 1 83 ? -3.744 1.153 24.298 1.00 41.91 83 PRO A N 1
ATOM 647 C CA . PRO A 1 83 ? -4.208 1.277 25.672 1.00 41.91 83 PRO A CA 1
ATOM 648 C C . PRO A 1 83 ? -3.496 0.218 26.521 1.00 41.91 83 PRO A C 1
ATOM 650 O O . PRO A 1 83 ? -3.444 -0.943 26.109 1.00 41.91 83 PRO A O 1
ATOM 653 N N . GLU A 1 84 ? -2.976 0.600 27.692 1.00 44.31 84 GLU A N 1
ATOM 654 C CA . GLU A 1 84 ? -2.277 -0.301 28.631 1.00 44.31 84 GLU A CA 1
ATOM 655 C C . GLU A 1 84 ? -3.116 -1.545 29.014 1.00 44.31 84 GLU A C 1
ATOM 657 O O . GLU A 1 84 ? -2.581 -2.541 29.496 1.00 44.31 84 GLU A O 1
ATOM 662 N N . ASP A 1 85 ? -4.418 -1.532 28.710 1.00 41.09 85 ASP A N 1
ATOM 663 C CA . ASP A 1 85 ? -5.369 -2.617 28.949 1.00 41.09 85 ASP A CA 1
ATOM 664 C C . ASP A 1 85 ? -5.475 -3.661 27.817 1.00 41.09 85 ASP A C 1
ATOM 666 O O . ASP A 1 85 ? -6.191 -4.658 27.972 1.00 41.09 85 ASP A O 1
ATOM 670 N N . ILE A 1 86 ? -4.802 -3.489 26.669 1.00 46.91 86 ILE A N 1
ATOM 671 C CA . ILE A 1 86 ? -4.847 -4.490 25.590 1.00 46.91 86 ILE A CA 1
ATOM 672 C C . ILE A 1 86 ? -3.684 -5.474 25.729 1.00 46.91 86 ILE A C 1
ATOM 674 O O . ILE A 1 86 ? -2.603 -5.304 25.169 1.00 46.91 86 ILE A O 1
ATOM 678 N N . ASN A 1 87 ? -3.932 -6.569 26.445 1.00 46.25 87 ASN A N 1
ATOM 679 C CA . ASN A 1 87 ? -3.056 -7.740 26.452 1.00 46.25 87 ASN A CA 1
ATOM 680 C C . ASN A 1 87 ? -3.192 -8.505 25.118 1.00 46.25 87 ASN A C 1
ATOM 682 O O . ASN A 1 87 ? -3.857 -9.542 25.058 1.00 46.25 87 ASN A O 1
ATOM 686 N N . ILE A 1 88 ? -2.614 -7.956 24.043 1.00 55.19 88 ILE A N 1
ATOM 687 C CA . ILE A 1 88 ? -2.639 -8.551 22.701 1.00 55.19 88 ILE A CA 1
ATOM 688 C C . ILE A 1 88 ? -1.768 -9.808 22.706 1.00 55.19 88 ILE A C 1
ATOM 690 O O . ILE A 1 88 ? -0.537 -9.739 22.719 1.00 55.19 88 ILE A O 1
ATOM 694 N N . LYS A 1 89 ? -2.392 -10.986 22.662 1.00 60.81 89 LYS A N 1
ATOM 695 C CA . LYS A 1 89 ? -1.653 -12.251 22.569 1.00 60.81 89 LYS A CA 1
ATOM 696 C C . LYS A 1 89 ? -1.512 -12.674 21.110 1.00 60.81 89 LYS A C 1
ATOM 698 O O . LYS A 1 89 ? -2.451 -13.193 20.520 1.00 60.81 89 LYS A O 1
ATOM 703 N N . ASN A 1 90 ? -0.298 -12.533 20.575 1.00 72.31 90 ASN A N 1
ATOM 704 C CA . ASN A 1 90 ? 0.128 -13.063 19.271 1.00 72.31 90 ASN A CA 1
ATOM 705 C C . ASN A 1 90 ? -0.705 -12.560 18.060 1.00 72.31 90 ASN A C 1
ATOM 707 O O . ASN A 1 90 ? -1.251 -13.382 17.318 1.00 72.31 90 ASN A O 1
ATOM 711 N N . PRO A 1 91 ? -0.796 -11.233 17.831 1.00 85.00 91 PRO A N 1
ATOM 712 C CA . PRO A 1 91 ? -1.580 -10.672 16.727 1.00 85.00 91 PRO A CA 1
ATOM 713 C C . PRO A 1 91 ? -0.997 -11.052 15.362 1.00 85.00 91 PRO A C 1
ATOM 715 O O . PRO A 1 91 ? 0.192 -11.371 15.244 1.00 85.00 91 PRO A O 1
ATOM 718 N N . ILE A 1 92 ? -1.818 -10.992 14.313 1.00 93.38 92 ILE A N 1
ATOM 719 C CA . ILE A 1 92 ? -1.304 -10.886 12.943 1.00 93.38 92 ILE A CA 1
ATOM 720 C C . ILE A 1 92 ? -0.879 -9.433 12.743 1.00 93.38 92 ILE A C 1
ATOM 722 O O . ILE A 1 92 ? -1.711 -8.537 12.888 1.00 93.38 92 ILE A O 1
ATOM 726 N N . ARG A 1 93 ? 0.403 -9.207 12.446 1.00 95.56 93 ARG A N 1
ATOM 727 C CA . ARG A 1 93 ? 0.964 -7.869 12.210 1.00 95.56 93 ARG A CA 1
ATOM 728 C C . ARG A 1 93 ? 1.280 -7.703 10.737 1.00 95.56 93 ARG A C 1
ATOM 730 O O . ARG A 1 93 ? 1.952 -8.559 10.167 1.00 95.56 93 ARG A O 1
ATOM 737 N N . MET A 1 94 ? 0.809 -6.628 10.127 1.00 98.06 94 MET A N 1
ATOM 738 C CA . MET A 1 94 ? 1.073 -6.320 8.722 1.00 98.06 94 MET A CA 1
ATOM 739 C C . MET A 1 94 ? 1.514 -4.866 8.613 1.00 98.06 94 MET A C 1
ATOM 741 O O . MET A 1 94 ? 0.914 -4.019 9.262 1.00 98.06 94 MET A O 1
ATOM 745 N N . LEU A 1 95 ? 2.541 -4.577 7.825 1.00 98.56 95 LEU A N 1
ATOM 746 C CA . LEU A 1 95 ? 3.040 -3.223 7.601 1.00 98.56 95 LEU A CA 1
ATOM 747 C C . LEU A 1 95 ? 2.788 -2.832 6.149 1.00 98.56 95 LEU A C 1
ATOM 749 O O . LEU A 1 95 ? 3.187 -3.563 5.247 1.00 98.56 95 LEU A O 1
ATOM 753 N N . PHE A 1 96 ? 2.141 -1.693 5.933 1.00 98.81 96 PHE A N 1
ATOM 754 C CA . PHE A 1 96 ? 1.882 -1.140 4.609 1.00 98.81 96 PHE A CA 1
ATOM 755 C C . PHE A 1 96 ? 2.639 0.164 4.432 1.00 98.81 96 PHE A C 1
ATOM 757 O O . PHE A 1 96 ? 2.594 1.046 5.292 1.00 98.81 96 PHE A O 1
ATOM 764 N N . LEU A 1 97 ? 3.336 0.256 3.309 1.00 98.75 97 LEU A N 1
ATOM 765 C CA . LEU A 1 97 ? 4.228 1.342 2.951 1.00 98.75 97 LEU A CA 1
ATOM 766 C C . LEU A 1 97 ? 3.755 1.987 1.652 1.00 98.75 97 LEU A C 1
ATOM 768 O O . LEU A 1 97 ? 2.963 1.414 0.900 1.00 98.75 97 LEU A O 1
ATOM 772 N N . GLY A 1 98 ? 4.231 3.204 1.425 1.00 98.56 98 GLY A N 1
ATOM 773 C CA . GLY A 1 98 ? 3.902 4.005 0.259 1.00 98.56 98 GLY A CA 1
ATOM 774 C C . GLY A 1 98 ? 4.521 3.527 -1.055 1.00 98.56 98 GLY A C 1
ATOM 775 O O . GLY A 1 98 ? 4.865 2.356 -1.231 1.00 98.56 98 GLY A O 1
ATOM 776 N N . ASP A 1 99 ? 4.641 4.472 -1.981 1.00 98.81 99 ASP A N 1
ATOM 777 C CA . ASP A 1 99 ? 5.169 4.256 -3.327 1.00 98.81 99 ASP A CA 1
ATOM 778 C C . ASP A 1 99 ? 6.668 3.921 -3.298 1.00 98.81 99 ASP A C 1
ATOM 780 O O . ASP A 1 99 ? 7.465 4.596 -2.635 1.00 98.81 99 ASP A O 1
ATOM 784 N N . MET A 1 100 ? 7.051 2.847 -3.988 1.00 98.69 100 MET A N 1
ATOM 785 C CA . MET A 1 100 ? 8.423 2.359 -4.084 1.00 98.69 100 MET A CA 1
ATOM 786 C C . MET A 1 100 ? 8.839 2.224 -5.548 1.00 98.69 100 MET A C 1
ATOM 788 O O . MET A 1 100 ? 8.394 1.319 -6.255 1.00 98.69 100 MET A O 1
ATOM 792 N N . MET A 1 101 ? 9.745 3.108 -5.963 1.00 97.75 101 MET A N 1
ATOM 793 C CA . MET A 1 101 ? 10.392 3.131 -7.271 1.00 97.75 101 MET A CA 1
ATOM 794 C C . MET A 1 101 ? 11.891 2.877 -7.082 1.00 97.75 101 MET A C 1
ATOM 796 O O . MET A 1 101 ? 12.582 3.626 -6.390 1.00 97.75 101 MET A O 1
ATOM 800 N N . LEU A 1 102 ? 12.385 1.781 -7.659 1.00 97.75 102 LEU A N 1
ATOM 801 C CA . LEU A 1 102 ? 13.739 1.249 -7.436 1.00 97.75 102 LEU A CA 1
ATOM 802 C C . LEU A 1 102 ? 14.668 1.444 -8.640 1.00 97.75 102 LEU A C 1
ATOM 804 O O . LEU A 1 102 ? 15.660 0.733 -8.780 1.00 97.75 102 LEU A O 1
ATOM 808 N N . ASP A 1 103 ? 14.346 2.407 -9.496 1.00 96.38 103 ASP A N 1
ATOM 809 C CA . ASP A 1 103 ? 15.080 2.752 -10.712 1.00 96.38 103 ASP A CA 1
ATOM 810 C C . ASP A 1 103 ? 15.728 4.149 -10.587 1.00 96.38 103 ASP A C 1
ATOM 812 O O . ASP A 1 103 ? 15.831 4.715 -9.493 1.00 96.38 103 ASP A O 1
ATOM 816 N N . ARG A 1 104 ? 16.208 4.719 -11.695 1.00 95.00 104 ARG A N 1
ATOM 817 C CA . ARG A 1 104 ? 16.776 6.066 -11.799 1.00 95.00 104 ARG A CA 1
ATOM 818 C C . ARG A 1 104 ? 17.864 6.298 -10.746 1.00 95.00 104 ARG A C 1
ATOM 820 O O . ARG A 1 104 ? 18.835 5.541 -10.654 1.00 95.00 104 ARG A O 1
ATOM 827 N N . TYR A 1 105 ? 17.741 7.364 -9.958 1.00 95.81 105 TYR A N 1
ATOM 828 C CA . TYR A 1 105 ? 18.740 7.696 -8.951 1.00 95.81 105 TYR A CA 1
ATOM 829 C C . TYR A 1 105 ? 18.745 6.697 -7.785 1.00 95.81 105 TYR A C 1
ATOM 831 O O . TYR A 1 105 ? 19.795 6.471 -7.178 1.00 95.81 105 TYR A O 1
ATOM 839 N N . VAL A 1 106 ? 17.612 6.043 -7.505 1.00 97.19 106 VAL A N 1
ATOM 840 C CA . VAL A 1 106 ? 17.522 4.998 -6.477 1.00 97.19 106 VAL A CA 1
ATOM 841 C C . VAL A 1 106 ? 18.363 3.787 -6.884 1.00 97.19 106 VAL A C 1
ATOM 843 O O . VAL A 1 106 ? 19.231 3.375 -6.114 1.00 97.19 106 VAL A O 1
ATOM 846 N N . ALA A 1 107 ? 18.211 3.284 -8.115 1.00 96.19 107 ALA A N 1
ATOM 847 C CA . ALA A 1 107 ? 19.041 2.190 -8.636 1.00 96.19 107 ALA A CA 1
ATOM 848 C C . ALA A 1 107 ? 20.538 2.526 -8.605 1.00 96.19 107 ALA A C 1
ATOM 850 O O . ALA A 1 107 ? 21.360 1.689 -8.222 1.00 96.19 107 ALA A O 1
ATOM 851 N N . GLN A 1 108 ? 20.909 3.765 -8.955 1.00 96.31 108 GLN A N 1
ATOM 852 C CA . GLN A 1 108 ? 22.297 4.213 -8.849 1.00 96.31 108 GLN A CA 1
ATOM 853 C C . GLN A 1 108 ? 22.810 4.098 -7.407 1.00 96.31 108 GLN A C 1
ATOM 855 O O . GLN A 1 108 ? 23.914 3.598 -7.187 1.00 96.31 108 GLN A O 1
ATOM 860 N N . LYS A 1 109 ? 22.016 4.523 -6.417 1.00 97.38 109 LYS A N 1
ATOM 861 C CA . LYS A 1 109 ? 22.417 4.452 -5.008 1.00 97.38 109 LYS A CA 1
ATOM 862 C C . LYS A 1 109 ? 22.518 3.030 -4.485 1.00 97.38 109 LYS A C 1
ATOM 864 O O . LYS A 1 109 ? 23.483 2.742 -3.778 1.00 97.38 109 LYS A O 1
ATOM 869 N N . ILE A 1 110 ? 21.610 2.148 -4.890 1.00 97.25 110 ILE A N 1
ATOM 870 C CA . ILE A 1 110 ? 21.689 0.717 -4.577 1.00 97.25 110 ILE A CA 1
ATOM 871 C C . ILE A 1 110 ? 22.970 0.119 -5.170 1.00 97.25 110 ILE A C 1
ATOM 873 O O . ILE A 1 110 ? 23.704 -0.580 -4.481 1.00 97.25 110 ILE A O 1
ATOM 877 N N . LYS A 1 111 ? 23.314 0.446 -6.420 1.00 96.31 111 LYS A N 1
ATOM 878 C CA . LYS A 1 111 ? 24.549 -0.037 -7.057 1.00 96.31 111 LYS A CA 1
ATOM 879 C C . LYS A 1 111 ? 25.820 0.454 -6.355 1.00 96.31 111 LYS A C 1
ATOM 881 O O . LYS A 1 111 ? 26.809 -0.273 -6.302 1.00 96.31 111 LYS A O 1
ATOM 886 N N . GLU A 1 112 ? 25.818 1.692 -5.864 1.00 97.38 112 GLU A N 1
ATOM 887 C CA . GLU A 1 112 ? 26.968 2.303 -5.187 1.00 97.38 112 GLU A CA 1
ATOM 888 C C . GLU A 1 112 ? 27.146 1.809 -3.743 1.00 97.38 112 GLU A C 1
ATOM 890 O O . GLU A 1 112 ? 28.282 1.671 -3.291 1.00 97.38 112 GLU A O 1
ATOM 895 N N . GLN A 1 113 ? 26.049 1.588 -3.012 1.00 97.19 113 GLN A N 1
ATOM 896 C CA . GLN A 1 113 ? 26.070 1.432 -1.550 1.00 97.19 113 GLN A CA 1
ATOM 897 C C . GLN A 1 113 ? 25.337 0.185 -1.027 1.00 97.19 113 GLN A C 1
ATOM 899 O O . GLN A 1 113 ? 25.349 -0.056 0.178 1.00 97.19 113 GLN A O 1
ATOM 904 N N . GLY A 1 114 ? 24.733 -0.617 -1.905 1.00 96.19 114 GLY A N 1
ATOM 905 C CA . GLY A 1 114 ? 23.855 -1.732 -1.545 1.00 96.19 114 GLY A CA 1
ATOM 906 C C . GLY A 1 114 ? 22.442 -1.276 -1.177 1.00 96.19 114 GLY A C 1
ATOM 907 O O . GLY A 1 114 ? 22.196 -0.089 -0.944 1.00 96.19 114 GLY A O 1
ATOM 908 N N . ILE A 1 115 ? 21.497 -2.220 -1.115 1.00 95.25 115 ILE A N 1
ATOM 909 C CA . ILE A 1 115 ? 20.106 -1.909 -0.754 1.00 95.25 115 ILE A CA 1
ATOM 910 C C . ILE A 1 115 ? 19.984 -1.372 0.679 1.00 95.25 115 ILE A C 1
ATOM 912 O O . ILE A 1 115 ? 19.134 -0.527 0.951 1.00 95.25 115 ILE A O 1
ATOM 916 N N . ASP A 1 116 ? 20.885 -1.796 1.573 1.00 94.94 116 ASP A N 1
ATOM 917 C CA . ASP A 1 116 ? 20.906 -1.412 2.988 1.00 94.94 116 ASP A CA 1
ATOM 918 C C . ASP A 1 116 ? 21.015 0.099 3.193 1.00 94.94 116 ASP A C 1
ATOM 920 O O . ASP A 1 116 ? 20.540 0.638 4.194 1.00 94.94 116 ASP A O 1
ATOM 924 N N . TYR A 1 117 ? 21.583 0.810 2.217 1.00 95.56 117 TYR A N 1
ATOM 925 C CA . TYR A 1 117 ? 21.614 2.267 2.217 1.00 95.56 117 TYR A CA 1
ATOM 926 C C . TYR A 1 117 ? 20.212 2.880 2.340 1.00 95.56 117 TYR A C 1
ATOM 928 O O . TYR A 1 117 ? 20.036 3.830 3.103 1.00 95.56 117 TYR A O 1
ATOM 936 N N . LEU A 1 118 ? 19.218 2.317 1.643 1.00 94.94 118 LEU A N 1
ATOM 937 C CA . LEU A 1 118 ? 17.847 2.836 1.628 1.00 94.94 118 LEU A CA 1
ATOM 938 C C . LEU A 1 118 ? 17.163 2.726 2.992 1.00 94.94 118 LEU A C 1
ATOM 940 O O . LEU A 1 118 ? 16.350 3.577 3.343 1.00 94.94 118 LEU A O 1
ATOM 944 N N . PHE A 1 119 ? 17.496 1.689 3.761 1.00 94.31 119 PHE A N 1
ATOM 945 C CA . PHE A 1 119 ? 16.752 1.311 4.963 1.00 94.31 119 PHE A CA 1
ATOM 946 C C . PHE A 1 119 ? 17.550 1.468 6.257 1.00 94.31 119 PHE A C 1
ATOM 948 O O . PHE A 1 119 ? 17.011 1.246 7.337 1.00 94.31 119 PHE A O 1
ATOM 955 N N . SER A 1 120 ? 18.808 1.902 6.177 1.00 90.00 120 SER A N 1
ATOM 956 C CA . SER A 1 120 ? 19.737 1.954 7.313 1.00 90.00 120 SER A CA 1
ATOM 957 C C . SER A 1 120 ? 19.201 2.664 8.566 1.00 90.00 120 SER A C 1
ATOM 959 O O . SER A 1 120 ? 19.452 2.204 9.678 1.00 90.00 120 SER A O 1
ATOM 961 N N . GLU A 1 121 ? 18.449 3.761 8.430 1.00 88.88 121 GLU A N 1
ATOM 962 C CA . GLU A 1 121 ? 17.857 4.466 9.581 1.00 88.88 121 GLU A CA 1
ATOM 963 C C . GLU A 1 121 ? 16.606 3.774 10.146 1.00 88.88 121 GLU A C 1
ATOM 965 O O . GLU A 1 121 ? 16.334 3.873 11.346 1.00 88.88 121 GLU A O 1
ATOM 970 N N . LEU A 1 122 ? 15.861 3.054 9.305 1.00 90.56 122 LEU A N 1
ATOM 971 C CA . LEU A 1 122 ? 14.697 2.263 9.710 1.00 90.56 122 LEU A CA 1
ATOM 972 C C . LEU A 1 122 ? 15.140 0.962 10.401 1.00 90.56 122 LEU A C 1
ATOM 974 O O . LEU A 1 122 ? 14.591 0.584 11.435 1.00 90.56 122 LEU A O 1
ATOM 978 N N . GLU A 1 123 ? 16.205 0.332 9.910 1.00 85.88 123 GLU A N 1
ATOM 979 C CA . GLU A 1 123 ? 16.816 -0.856 10.520 1.00 85.88 123 GLU A CA 1
ATOM 980 C C . GLU A 1 123 ? 17.322 -0.603 11.936 1.00 85.88 123 GLU A C 1
ATOM 982 O O . GLU A 1 123 ? 17.078 -1.399 12.838 1.00 85.88 123 GLU A O 1
ATOM 987 N N . LYS A 1 124 ? 17.944 0.556 12.194 1.00 85.38 124 LYS A N 1
ATOM 988 C CA . LYS A 1 124 ? 18.363 0.941 13.558 1.00 85.38 124 LYS A CA 1
ATOM 989 C C . LYS A 1 124 ? 17.201 0.982 14.556 1.00 85.38 124 LYS A C 1
ATOM 991 O O . LYS A 1 124 ? 17.435 0.942 15.764 1.00 85.38 124 LYS A O 1
ATOM 996 N N . GLN A 1 125 ? 15.970 1.094 14.061 1.00 86.12 125 GLN A N 1
ATOM 997 C CA . GLN A 1 125 ? 14.740 1.139 14.846 1.00 86.12 125 GLN A CA 1
ATOM 998 C C . GLN A 1 125 ? 13.980 -0.196 14.827 1.00 86.12 125 GLN A C 1
ATOM 1000 O O . GLN A 1 125 ? 12.874 -0.260 15.362 1.00 86.12 125 GLN A O 1
ATOM 1005 N N . ASN A 1 126 ? 14.557 -1.258 14.246 1.00 86.56 126 ASN A N 1
ATOM 1006 C CA . ASN A 1 126 ? 13.912 -2.558 14.034 1.00 86.56 126 ASN A CA 1
ATOM 1007 C C . ASN A 1 126 ? 12.565 -2.416 13.300 1.00 86.56 126 ASN A C 1
ATOM 1009 O O . ASN A 1 126 ? 11.573 -3.066 13.636 1.00 86.56 126 ASN A O 1
ATOM 1013 N N . PHE A 1 127 ? 12.499 -1.496 12.334 1.00 91.06 127 PHE A N 1
ATOM 1014 C CA . PHE A 1 127 ? 11.240 -1.055 11.736 1.00 91.06 127 PHE A CA 1
ATOM 1015 C C . PHE A 1 127 ? 10.492 -2.157 10.974 1.00 91.06 127 PHE A C 1
ATOM 1017 O O . PHE A 1 127 ? 9.268 -2.107 10.901 1.00 91.06 127 PHE A O 1
ATOM 1024 N N . PHE A 1 128 ? 11.200 -3.162 10.451 1.00 92.56 128 PHE A N 1
ATOM 1025 C CA . PHE A 1 128 ? 10.621 -4.278 9.687 1.00 92.56 128 PHE A CA 1
ATOM 1026 C C . PHE A 1 128 ? 10.465 -5.570 10.506 1.00 92.56 128 PHE A C 1
ATOM 1028 O O . PHE A 1 128 ? 9.998 -6.598 9.995 1.00 92.56 128 PHE A O 1
ATOM 1035 N N . ASP A 1 129 ? 10.787 -5.523 11.800 1.00 87.44 129 ASP A N 1
ATOM 1036 C CA . ASP A 1 129 ? 10.801 -6.702 12.653 1.00 87.44 129 ASP A CA 1
ATOM 1037 C C . ASP A 1 129 ? 9.403 -7.144 13.094 1.00 87.44 129 ASP A C 1
ATOM 1039 O O . ASP A 1 129 ? 8.518 -6.361 13.458 1.00 87.44 129 ASP A O 1
ATOM 1043 N N . ASN A 1 130 ? 9.244 -8.465 13.200 1.00 89.12 130 ASN A N 1
ATOM 1044 C CA . ASN A 1 130 ? 8.076 -9.110 13.799 1.00 89.12 130 ASN A CA 1
ATOM 1045 C C . ASN A 1 130 ? 6.743 -8.826 13.067 1.00 89.12 130 ASN A C 1
ATOM 1047 O O . ASN A 1 130 ? 5.676 -8.896 13.690 1.00 89.12 130 ASN A O 1
ATOM 1051 N N . TYR A 1 131 ? 6.785 -8.537 11.763 1.00 95.12 131 TYR A N 1
ATOM 1052 C CA . TYR A 1 131 ? 5.607 -8.512 10.890 1.00 95.12 131 TYR A CA 1
ATOM 1053 C C . TYR A 1 131 ? 5.404 -9.856 10.187 1.00 95.12 131 TYR A C 1
ATOM 1055 O O . TYR A 1 131 ? 6.350 -10.573 9.874 1.00 95.12 131 TYR A O 1
ATOM 1063 N N . ASN A 1 132 ? 4.146 -10.211 9.944 1.00 96.81 132 ASN A N 1
ATOM 1064 C CA . ASN A 1 132 ? 3.758 -11.368 9.139 1.00 96.81 132 ASN A CA 1
ATOM 1065 C C . ASN A 1 132 ? 3.615 -11.035 7.648 1.00 96.81 132 ASN A C 1
ATOM 1067 O O . ASN A 1 132 ? 3.581 -11.950 6.832 1.00 96.81 132 ASN A O 1
ATOM 1071 N N . LEU A 1 133 ? 3.499 -9.748 7.320 1.00 98.19 133 LEU A N 1
ATOM 1072 C CA . LEU A 1 133 ? 3.433 -9.210 5.967 1.00 98.19 133 LEU A CA 1
ATOM 1073 C C . LEU A 1 133 ? 4.059 -7.813 5.984 1.00 98.19 133 LEU A C 1
ATOM 1075 O O . LEU A 1 133 ? 3.682 -7.000 6.827 1.00 98.19 133 LEU A O 1
ATOM 1079 N N . VAL A 1 134 ? 4.954 -7.525 5.045 1.00 98.69 134 VAL A N 1
ATOM 1080 C CA . VAL A 1 134 ? 5.356 -6.153 4.709 1.00 98.69 134 VAL A CA 1
ATOM 1081 C C . VAL A 1 134 ? 5.005 -5.925 3.243 1.00 98.69 134 VAL A C 1
ATOM 1083 O O . VAL A 1 134 ? 5.345 -6.738 2.374 1.00 98.69 134 VAL A O 1
ATOM 1086 N N . ALA A 1 135 ? 4.254 -4.856 3.005 1.00 98.81 135 ALA A N 1
ATOM 1087 C CA . ALA A 1 135 ? 3.586 -4.533 1.760 1.00 98.81 135 ALA A CA 1
ATOM 1088 C C . ALA A 1 135 ? 3.939 -3.117 1.296 1.00 98.81 135 ALA A C 1
ATOM 1090 O O . ALA A 1 135 ? 4.064 -2.211 2.118 1.00 98.81 135 ALA A O 1
ATOM 1091 N N . ALA A 1 136 ? 4.043 -2.918 -0.015 1.00 98.81 136 ALA A N 1
ATOM 1092 C CA . ALA A 1 136 ? 4.220 -1.601 -0.628 1.00 98.81 136 ALA A CA 1
ATOM 1093 C C . ALA A 1 136 ? 3.576 -1.536 -2.018 1.00 98.81 136 ALA A C 1
ATOM 1095 O O . ALA A 1 136 ? 3.281 -2.576 -2.619 1.00 98.81 136 ALA A O 1
ATOM 1096 N N . ASN A 1 137 ? 3.404 -0.325 -2.548 1.00 98.88 137 ASN A N 1
ATOM 1097 C CA . ASN A 1 137 ? 3.127 -0.134 -3.969 1.00 98.88 137 ASN A CA 1
ATOM 1098 C C . ASN A 1 137 ? 4.446 -0.181 -4.749 1.00 98.88 137 ASN A C 1
ATOM 1100 O O . ASN A 1 137 ? 5.296 0.685 -4.564 1.00 98.88 137 ASN A O 1
ATOM 1104 N N . LEU A 1 138 ? 4.628 -1.208 -5.583 1.00 98.75 138 LEU A N 1
ATOM 1105 C CA . LEU A 1 138 ? 5.822 -1.351 -6.416 1.00 98.75 138 LEU A CA 1
ATOM 1106 C C . LEU A 1 138 ? 5.555 -0.669 -7.756 1.00 98.75 138 LEU A C 1
ATOM 1108 O O . LEU A 1 138 ? 4.851 -1.203 -8.615 1.00 98.75 138 LEU A O 1
ATOM 1112 N N . GLU A 1 139 ? 6.068 0.544 -7.898 1.00 97.94 139 GLU A N 1
ATOM 1113 C CA . GLU A 1 139 ? 5.674 1.469 -8.955 1.00 97.94 139 GLU A CA 1
ATOM 1114 C C . GLU A 1 139 ? 6.606 1.373 -10.157 1.00 97.94 139 GLU A C 1
ATOM 1116 O O . GLU A 1 139 ? 7.465 2.221 -10.362 1.00 97.94 139 GLU A O 1
ATOM 1121 N N . GLY A 1 140 ? 6.470 0.284 -10.912 1.00 96.69 140 GLY A N 1
ATOM 1122 C CA . GLY A 1 140 ? 7.262 -0.001 -12.106 1.00 96.69 140 GLY A CA 1
ATOM 1123 C C . GLY A 1 140 ? 7.276 -1.487 -12.452 1.00 96.69 140 GLY A C 1
ATOM 1124 O O . GLY A 1 140 ? 6.747 -2.322 -11.713 1.00 96.69 140 GLY A O 1
ATOM 1125 N N . ALA A 1 141 ? 7.888 -1.824 -13.586 1.00 97.31 141 ALA A N 1
ATOM 1126 C CA . ALA A 1 141 ? 8.024 -3.208 -14.029 1.00 97.31 141 ALA A CA 1
ATOM 1127 C C . ALA A 1 141 ? 9.297 -3.859 -13.467 1.00 97.31 141 ALA A C 1
ATOM 1129 O O . ALA A 1 141 ? 10.333 -3.215 -13.351 1.00 97.31 141 ALA A O 1
ATOM 1130 N N . VAL A 1 142 ? 9.249 -5.160 -13.179 1.00 98.50 142 VAL A N 1
ATOM 1131 C CA . VAL A 1 142 ? 10.413 -5.982 -12.811 1.00 98.50 142 VAL A CA 1
ATOM 1132 C C . VAL A 1 142 ? 10.829 -6.800 -14.037 1.00 98.50 142 VAL A C 1
ATOM 1134 O O . VAL A 1 142 ? 10.349 -7.916 -14.244 1.00 98.50 142 VAL A O 1
ATOM 1137 N N . THR A 1 143 ? 11.674 -6.226 -14.891 1.00 97.88 143 THR A N 1
ATOM 1138 C CA . THR A 1 143 ? 12.104 -6.849 -16.155 1.00 97.88 143 THR A CA 1
ATOM 1139 C C . THR A 1 143 ? 13.379 -7.658 -15.990 1.00 97.88 143 THR A C 1
ATOM 1141 O O . THR A 1 143 ? 14.150 -7.468 -15.053 1.00 97.88 143 THR A O 1
ATOM 1144 N N . ASN A 1 144 ? 13.658 -8.554 -16.930 1.00 96.56 144 ASN A N 1
ATOM 1145 C CA . ASN A 1 144 ? 14.881 -9.345 -16.913 1.00 96.56 144 ASN A CA 1
ATOM 1146 C C . ASN A 1 144 ? 16.127 -8.443 -16.888 1.00 96.56 144 ASN A C 1
ATOM 1148 O O . ASN A 1 144 ? 16.387 -7.693 -17.829 1.00 96.56 144 ASN A O 1
ATOM 1152 N N . SER A 1 145 ? 16.898 -8.531 -15.797 1.00 94.00 145 SER A N 1
ATOM 1153 C CA . SER A 1 145 ? 18.087 -7.701 -15.538 1.00 94.00 145 SER A CA 1
ATOM 1154 C C . SER A 1 145 ? 17.825 -6.184 -15.506 1.00 94.00 145 SER A C 1
ATOM 1156 O O . SER A 1 145 ? 18.745 -5.411 -15.770 1.00 94.00 145 SER A O 1
ATOM 1158 N N . GLY A 1 146 ? 16.589 -5.750 -15.223 1.00 94.69 146 GLY A N 1
ATOM 1159 C CA . GLY A 1 146 ? 16.229 -4.326 -15.166 1.00 94.69 146 GLY A CA 1
ATOM 1160 C C . GLY A 1 146 ? 16.378 -3.612 -16.512 1.00 94.69 146 GLY A C 1
ATOM 1161 O O . GLY A 1 146 ? 16.741 -2.441 -16.576 1.00 94.69 146 GLY A O 1
ATOM 1162 N N . VAL A 1 147 ? 16.183 -4.332 -17.618 1.00 95.00 147 VAL A N 1
ATOM 1163 C CA . VAL A 1 147 ? 16.287 -3.765 -18.965 1.00 95.00 147 VAL A CA 1
ATOM 1164 C C . VAL A 1 147 ? 15.058 -2.912 -19.278 1.00 95.00 147 VAL A C 1
ATOM 1166 O O . VAL A 1 147 ? 13.927 -3.367 -19.110 1.00 95.00 147 VAL A O 1
ATOM 1169 N N . HIS A 1 148 ? 15.292 -1.713 -19.819 1.00 95.69 148 HIS A N 1
ATOM 1170 C CA . HIS A 1 148 ? 14.249 -0.906 -20.453 1.00 95.69 148 HIS A CA 1
ATOM 1171 C C . HIS A 1 148 ? 14.056 -1.349 -21.906 1.00 95.69 148 HIS A C 1
ATOM 1173 O O . HIS A 1 148 ? 14.993 -1.299 -22.715 1.00 95.69 148 HIS A O 1
ATOM 1179 N N . TYR A 1 149 ? 12.846 -1.772 -22.254 1.00 93.50 149 TYR A N 1
ATOM 1180 C CA . TYR A 1 149 ? 12.502 -2.202 -23.600 1.00 93.50 149 TYR A CA 1
ATOM 1181 C C . TYR A 1 149 ? 12.124 -1.016 -24.500 1.00 93.50 149 TYR A C 1
ATOM 1183 O O . TYR A 1 149 ? 11.523 -0.045 -24.047 1.00 93.50 149 TYR A O 1
ATOM 1191 N N . PRO A 1 150 ? 12.462 -1.059 -25.803 1.00 89.12 150 PRO A N 1
ATOM 1192 C CA . PRO A 1 150 ? 12.020 -0.039 -26.745 1.00 89.12 150 PRO A CA 1
ATOM 1193 C C . PRO A 1 150 ? 10.488 -0.030 -26.944 1.00 89.12 150 PRO A C 1
ATOM 1195 O O . PRO A 1 150 ? 9.887 -1.103 -27.013 1.00 89.12 150 PRO A O 1
ATOM 1198 N N . PRO A 1 151 ? 9.872 1.141 -27.192 1.00 84.75 151 PRO A N 1
ATOM 1199 C CA . PRO A 1 151 ? 10.493 2.463 -27.200 1.00 84.75 151 PRO A CA 1
ATOM 1200 C C . PRO A 1 151 ? 10.699 2.978 -25.771 1.00 84.75 151 PRO A C 1
ATOM 1202 O O . PRO A 1 151 ? 9.731 3.157 -25.049 1.00 84.75 151 PRO A O 1
ATOM 1205 N N . ALA A 1 152 ? 11.944 3.275 -25.395 1.00 71.50 152 ALA A N 1
ATOM 1206 C CA . ALA A 1 152 ? 12.225 3.834 -24.079 1.00 71.50 152 ALA A CA 1
ATOM 1207 C C . ALA A 1 152 ? 11.674 5.265 -23.985 1.00 71.50 152 ALA A C 1
ATOM 1209 O O . ALA A 1 152 ? 12.040 6.128 -24.794 1.00 71.50 152 ALA A O 1
ATOM 1210 N N . MET A 1 153 ? 10.816 5.516 -23.002 1.00 78.38 153 MET A N 1
ATOM 1211 C CA . MET A 1 153 ? 10.315 6.838 -22.644 1.00 78.38 153 MET A CA 1
ATOM 1212 C C . MET A 1 153 ? 11.044 7.355 -21.397 1.00 78.38 153 MET A C 1
ATOM 1214 O O . MET A 1 153 ? 11.627 6.602 -20.623 1.00 78.38 153 MET A O 1
ATOM 1218 N N . GLY A 1 154 ? 11.066 8.679 -21.215 1.00 71.50 154 GLY A N 1
ATOM 1219 C CA . GLY A 1 154 ? 11.867 9.313 -20.157 1.00 71.50 154 GLY A CA 1
ATOM 1220 C C . GLY A 1 154 ? 11.422 8.992 -18.724 1.00 71.50 154 GLY A C 1
ATOM 1221 O O . GLY A 1 154 ? 12.215 9.180 -17.806 1.00 71.50 154 GLY A O 1
ATOM 1222 N N . ASN A 1 155 ? 10.190 8.506 -18.550 1.00 81.38 155 ASN A N 1
ATOM 1223 C CA . ASN A 1 155 ? 9.584 8.196 -17.254 1.00 81.38 155 ASN A CA 1
ATOM 1224 C C . ASN A 1 155 ? 9.233 6.705 -17.115 1.00 81.38 155 ASN A C 1
ATOM 1226 O O . ASN A 1 155 ? 8.397 6.369 -16.287 1.00 81.38 155 ASN A O 1
ATOM 1230 N N . ASP A 1 156 ? 9.839 5.836 -17.926 1.00 91.44 156 ASP A N 1
ATOM 1231 C CA . ASP A 1 156 ? 9.619 4.395 -17.826 1.00 91.44 156 ASP A CA 1
ATOM 1232 C C . ASP A 1 156 ? 10.496 3.790 -16.731 1.00 91.44 156 ASP A C 1
ATOM 1234 O O . ASP A 1 156 ? 11.689 4.096 -16.676 1.00 91.44 156 ASP A O 1
ATOM 1238 N N . PHE A 1 157 ? 9.948 2.880 -15.926 1.00 96.69 157 PHE A N 1
ATOM 1239 C CA . PHE A 1 157 ? 10.690 2.196 -14.864 1.00 96.69 157 PHE A CA 1
ATOM 1240 C C . PHE A 1 157 ? 10.913 0.709 -15.160 1.00 96.69 157 PHE A C 1
ATOM 1242 O O . PHE A 1 157 ? 10.004 0.002 -15.609 1.00 96.69 157 PHE A O 1
ATOM 1249 N N . ALA A 1 158 ? 12.132 0.233 -14.901 1.00 97.19 158 ALA A N 1
ATOM 1250 C CA . ALA A 1 158 ? 12.536 -1.161 -15.035 1.00 97.19 158 ALA A CA 1
ATOM 1251 C C . ALA A 1 158 ? 13.458 -1.576 -13.876 1.00 97.19 158 ALA A C 1
ATOM 1253 O O . ALA A 1 158 ? 14.602 -1.146 -13.758 1.00 97.19 158 ALA A O 1
ATOM 1254 N N . PHE A 1 159 ? 12.967 -2.452 -13.005 1.00 98.00 159 PHE A N 1
ATOM 1255 C CA . PHE A 1 159 ? 13.684 -2.913 -11.822 1.00 98.00 159 PHE A CA 1
ATOM 1256 C C . PHE A 1 159 ? 14.378 -4.247 -12.083 1.00 98.00 159 PHE A C 1
ATOM 1258 O O . PHE A 1 159 ? 13.768 -5.182 -12.604 1.00 98.00 159 PHE A O 1
ATOM 1265 N N . ASP A 1 160 ? 15.637 -4.366 -11.660 1.00 97.75 160 ASP A N 1
ATOM 1266 C CA . ASP A 1 160 ? 16.358 -5.640 -11.686 1.00 97.75 160 ASP A CA 1
ATOM 1267 C C . ASP A 1 160 ? 15.803 -6.595 -10.603 1.00 97.75 160 ASP A C 1
ATOM 1269 O O . ASP A 1 160 ? 15.782 -6.229 -9.421 1.00 97.75 160 ASP A O 1
ATOM 1273 N N . PRO A 1 161 ? 15.401 -7.836 -10.948 1.00 98.31 161 PRO A N 1
ATOM 1274 C CA . PRO A 1 161 ? 14.957 -8.851 -9.998 1.00 98.31 161 PRO A CA 1
ATOM 1275 C C . PRO A 1 161 ? 15.943 -9.103 -8.851 1.00 98.31 161 PRO A C 1
ATOM 1277 O O . PRO A 1 161 ? 15.516 -9.486 -7.763 1.00 98.31 161 PRO A O 1
ATOM 1280 N N . GLN A 1 162 ? 17.251 -8.885 -9.048 1.00 97.38 162 GLN A N 1
ATOM 1281 C CA . GLN A 1 162 ? 18.232 -8.998 -7.964 1.00 97.38 162 GLN A CA 1
ATOM 1282 C C . GLN A 1 162 ? 17.991 -7.960 -6.863 1.00 97.38 162 GLN A C 1
ATOM 1284 O O . GLN A 1 162 ? 18.040 -8.317 -5.689 1.00 97.38 162 GLN A O 1
ATOM 1289 N N . ILE A 1 163 ? 17.631 -6.723 -7.221 1.00 97.06 163 ILE A N 1
ATOM 1290 C CA . ILE A 1 163 ? 17.268 -5.684 -6.248 1.00 97.06 163 ILE A CA 1
ATOM 1291 C C . ILE A 1 163 ? 15.997 -6.100 -5.500 1.00 97.06 163 ILE A C 1
ATOM 1293 O O . ILE A 1 163 ? 15.940 -6.044 -4.272 1.00 97.06 163 ILE A O 1
ATOM 1297 N N . ILE A 1 164 ? 14.986 -6.581 -6.232 1.00 98.19 164 ILE A N 1
ATOM 1298 C CA . ILE A 1 164 ? 13.713 -7.021 -5.644 1.00 98.19 164 ILE A CA 1
ATOM 1299 C C . ILE A 1 164 ? 13.924 -8.185 -4.670 1.00 98.19 164 ILE A C 1
ATOM 1301 O O . ILE A 1 164 ? 13.324 -8.218 -3.597 1.00 98.19 164 ILE A O 1
ATOM 1305 N N . LYS A 1 165 ? 14.811 -9.126 -5.003 1.00 98.31 165 LYS A N 1
ATOM 1306 C CA . LYS A 1 165 ? 15.165 -10.259 -4.141 1.00 98.31 165 LYS A CA 1
ATOM 1307 C C . LYS A 1 165 ? 15.709 -9.811 -2.786 1.00 98.31 165 LYS A C 1
ATOM 1309 O O . LYS A 1 165 ? 15.360 -10.414 -1.772 1.00 98.31 165 LYS A O 1
ATOM 1314 N N . GLU A 1 166 ? 16.543 -8.774 -2.752 1.00 97.81 166 GLU A N 1
ATOM 1315 C CA . GLU A 1 166 ? 17.143 -8.283 -1.508 1.00 97.81 166 GLU A CA 1
ATOM 1316 C C . GLU A 1 166 ? 16.104 -7.686 -0.540 1.00 97.81 166 GLU A C 1
ATOM 1318 O O . GLU A 1 166 ? 16.308 -7.733 0.672 1.00 97.81 166 GLU A O 1
ATOM 1323 N N . LEU A 1 167 ? 14.931 -7.251 -1.026 1.00 98.06 167 LEU A N 1
ATOM 1324 C CA . LEU A 1 167 ? 13.823 -6.790 -0.172 1.00 98.06 167 LEU A CA 1
ATOM 1325 C C . LEU A 1 167 ? 13.302 -7.880 0.782 1.00 98.06 167 LEU A C 1
ATOM 1327 O O . LEU A 1 167 ? 12.698 -7.564 1.807 1.00 98.06 167 LEU A O 1
ATOM 1331 N N . LYS A 1 168 ? 13.572 -9.168 0.514 1.00 97.12 168 LYS A N 1
ATOM 1332 C CA . LYS A 1 168 ? 13.277 -10.255 1.466 1.00 97.12 168 LYS A CA 1
ATOM 1333 C C . LYS A 1 168 ? 14.010 -10.085 2.799 1.00 97.12 168 LYS A C 1
ATOM 1335 O O . LYS A 1 168 ? 13.471 -10.500 3.823 1.00 97.12 168 LYS A O 1
ATOM 1340 N N . ASN A 1 169 ? 15.189 -9.458 2.803 1.00 95.56 169 ASN A N 1
ATOM 1341 C CA . ASN A 1 169 ? 15.945 -9.177 4.029 1.00 95.56 169 ASN A CA 1
ATOM 1342 C C . ASN A 1 169 ? 15.199 -8.197 4.950 1.00 95.56 169 ASN A C 1
ATOM 1344 O O . ASN A 1 169 ? 15.384 -8.237 6.159 1.00 95.56 169 ASN A O 1
ATOM 1348 N N . TYR A 1 170 ? 14.295 -7.400 4.374 1.00 96.44 170 TYR A N 1
ATOM 1349 C CA . TYR A 1 170 ? 13.456 -6.398 5.034 1.00 96.44 170 TYR A CA 1
ATOM 1350 C C . TYR A 1 170 ? 12.004 -6.880 5.195 1.00 96.44 170 TYR A C 1
ATOM 1352 O O . TYR A 1 170 ? 11.073 -6.089 5.328 1.00 96.44 170 TYR A O 1
ATOM 1360 N N . ASN A 1 171 ? 11.795 -8.203 5.143 1.00 96.00 171 ASN A N 1
ATOM 1361 C CA . ASN A 1 171 ? 10.513 -8.878 5.364 1.00 96.00 171 ASN A CA 1
ATOM 1362 C C . ASN A 1 171 ? 9.395 -8.529 4.350 1.00 96.00 171 ASN A C 1
ATOM 1364 O O . ASN A 1 171 ? 8.230 -8.913 4.533 1.00 96.00 171 ASN A O 1
ATOM 1368 N N . PHE A 1 172 ? 9.734 -7.861 3.238 1.00 98.50 172 PHE A N 1
ATOM 1369 C CA . PHE A 1 172 ? 8.794 -7.634 2.140 1.00 98.50 172 PHE A CA 1
ATOM 1370 C C . PHE A 1 172 ? 8.280 -8.961 1.600 1.00 98.50 172 PHE A C 1
ATOM 1372 O O . PHE A 1 172 ? 9.013 -9.929 1.375 1.00 98.50 172 PHE A O 1
ATOM 1379 N N . SER A 1 173 ? 6.974 -9.012 1.398 1.00 98.19 173 SER A N 1
ATOM 1380 C CA . SER A 1 173 ? 6.291 -10.239 1.000 1.00 98.19 173 SER A CA 1
ATOM 1381 C C . SER A 1 173 ? 5.109 -9.992 0.078 1.00 98.19 173 SER A C 1
ATOM 1383 O O . SER A 1 173 ? 4.714 -10.938 -0.600 1.00 98.19 173 SER A O 1
ATOM 1385 N N . PHE A 1 174 ? 4.595 -8.761 -0.013 1.00 98.81 174 PHE A N 1
ATOM 1386 C CA . PHE A 1 174 ? 3.536 -8.400 -0.949 1.00 98.81 174 PHE A CA 1
ATOM 1387 C C . PHE A 1 174 ? 3.799 -7.077 -1.681 1.00 98.81 174 PHE A C 1
ATOM 1389 O O . PHE A 1 174 ? 4.269 -6.120 -1.071 1.00 98.81 174 PHE A O 1
ATOM 1396 N N . PHE A 1 175 ? 3.411 -7.003 -2.956 1.00 98.94 175 PHE A N 1
ATOM 1397 C CA . PHE A 1 175 ? 3.411 -5.764 -3.734 1.00 98.94 175 PHE A CA 1
ATOM 1398 C C . PHE A 1 175 ? 2.061 -5.485 -4.404 1.00 98.94 175 PHE A C 1
ATOM 1400 O O . PHE A 1 175 ? 1.482 -6.356 -5.059 1.00 98.94 175 PHE A O 1
ATOM 1407 N N . ASN A 1 176 ? 1.581 -4.243 -4.296 1.00 98.81 176 ASN A N 1
ATOM 1408 C CA . ASN A 1 176 ? 0.568 -3.737 -5.217 1.00 98.81 176 ASN A CA 1
ATOM 1409 C C . ASN A 1 176 ? 1.244 -3.380 -6.545 1.00 98.81 176 ASN A C 1
ATOM 1411 O O . ASN A 1 176 ? 2.173 -2.576 -6.560 1.00 98.81 176 ASN A O 1
ATOM 1415 N N . LEU A 1 177 ? 0.767 -3.980 -7.637 1.00 98.81 177 LEU A N 1
ATOM 1416 C CA . LEU A 1 177 ? 1.235 -3.707 -9.000 1.00 98.81 177 LEU A CA 1
ATOM 1417 C C . LEU A 1 177 ? 0.265 -2.830 -9.787 1.00 98.81 177 LEU A C 1
ATOM 1419 O O . LEU A 1 177 ? 0.606 -2.366 -10.867 1.00 98.81 177 LEU A O 1
ATOM 1423 N N . ALA A 1 178 ? -0.966 -2.643 -9.302 1.00 98.25 178 ALA A N 1
ATOM 1424 C CA . ALA A 1 178 ? -1.912 -1.777 -9.983 1.00 98.25 178 ALA A CA 1
ATOM 1425 C C . ALA A 1 178 ? -1.497 -0.326 -9.743 1.00 98.25 178 ALA A C 1
ATOM 1427 O O . ALA A 1 178 ? -1.828 0.252 -8.710 1.00 98.25 178 ALA A O 1
ATOM 1428 N N . ASN A 1 179 ? -0.775 0.230 -10.706 1.00 98.25 179 ASN A N 1
ATOM 1429 C CA . ASN A 1 179 ? -0.374 1.625 -10.799 1.00 98.25 179 ASN A CA 1
ATOM 1430 C C . ASN A 1 179 ? -0.171 1.993 -12.277 1.00 98.25 179 ASN A C 1
ATOM 1432 O O . ASN A 1 179 ? -0.259 1.140 -13.168 1.00 98.25 179 ASN A O 1
ATOM 1436 N N . ASN A 1 180 ? 0.081 3.271 -12.540 1.00 96.25 180 ASN A N 1
ATOM 1437 C CA . ASN A 1 180 ? 0.279 3.794 -13.889 1.00 96.25 180 ASN A CA 1
ATOM 1438 C C . ASN A 1 180 ? 1.583 3.319 -14.555 1.00 96.25 180 ASN A C 1
ATOM 1440 O O . ASN A 1 180 ? 1.660 3.373 -15.780 1.00 96.25 180 ASN A O 1
ATOM 1444 N N . HIS A 1 181 ? 2.548 2.805 -13.785 1.00 97.50 181 HIS A N 1
ATOM 1445 C CA . HIS A 1 181 ? 3.877 2.408 -14.263 1.00 97.50 181 HIS A CA 1
ATOM 1446 C C . HIS A 1 181 ? 4.038 0.906 -14.558 1.00 97.50 181 HIS A C 1
ATOM 1448 O O . HIS A 1 181 ? 5.053 0.464 -15.099 1.00 97.50 181 HIS A O 1
ATOM 1454 N N . LEU A 1 182 ? 3.019 0.084 -14.282 1.00 96.75 182 LEU A N 1
ATOM 1455 C CA . LEU A 1 182 ? 3.045 -1.349 -14.610 1.00 96.75 182 LEU A CA 1
ATOM 1456 C C . LEU A 1 182 ? 3.237 -1.609 -16.118 1.00 96.75 182 LEU A C 1
ATOM 1458 O O . LEU A 1 182 ? 3.764 -2.648 -16.514 1.00 96.75 182 LEU A O 1
ATOM 1462 N N . THR A 1 183 ? 2.776 -0.691 -16.971 1.00 95.25 183 THR A N 1
ATOM 1463 C CA . THR A 1 183 ? 2.803 -0.830 -18.437 1.00 95.25 183 THR A CA 1
ATOM 1464 C C . THR A 1 183 ? 4.018 -0.209 -19.118 1.00 95.25 183 THR A C 1
ATOM 1466 O O . THR A 1 183 ? 4.114 -0.332 -20.338 1.00 95.25 183 THR A O 1
ATOM 1469 N N . ASP A 1 184 ? 4.931 0.422 -18.380 1.00 95.81 184 ASP A N 1
ATOM 1470 C CA . ASP A 1 184 ? 6.077 1.157 -18.940 1.00 95.81 184 ASP A CA 1
ATOM 1471 C C . ASP A 1 184 ? 6.911 0.299 -19.895 1.00 95.81 184 ASP A C 1
ATOM 1473 O O . ASP A 1 184 ? 7.312 0.724 -20.972 1.00 95.81 184 ASP A O 1
ATOM 1477 N N . GLN A 1 185 ? 7.095 -0.970 -19.534 1.00 96.38 185 GLN A N 1
ATOM 1478 C CA . GLN A 1 185 ? 7.890 -1.939 -20.290 1.00 96.38 185 GLN A CA 1
ATOM 1479 C C . GLN A 1 185 ? 7.038 -2.802 -21.246 1.00 96.38 185 GLN A C 1
ATOM 1481 O O . GLN A 1 185 ? 7.458 -3.867 -21.710 1.00 96.38 185 GLN A O 1
ATOM 1486 N N . GLY A 1 186 ? 5.813 -2.355 -21.539 1.00 94.75 186 GLY A N 1
ATOM 1487 C CA . GLY A 1 186 ? 4.866 -3.012 -22.435 1.00 94.75 186 GLY A CA 1
ATOM 1488 C C . GLY A 1 186 ? 4.365 -4.376 -21.945 1.00 94.75 186 GLY A C 1
ATOM 1489 O O . GLY A 1 186 ? 4.471 -4.739 -20.775 1.00 94.75 186 GLY A O 1
ATOM 1490 N N . GLU A 1 187 ? 3.802 -5.161 -22.870 1.00 95.62 187 GLU A N 1
ATOM 1491 C CA . GLU A 1 187 ? 3.276 -6.508 -22.584 1.00 95.62 187 GLU A CA 1
ATOM 1492 C C . GLU A 1 187 ? 4.330 -7.439 -21.988 1.00 95.62 187 GLU A C 1
ATOM 1494 O O . GLU A 1 187 ? 4.054 -8.172 -21.040 1.00 95.62 187 GLU A O 1
ATOM 1499 N N . GLN A 1 188 ? 5.540 -7.393 -22.549 1.00 96.00 188 GLN A N 1
ATOM 1500 C CA . GLN A 1 188 ? 6.656 -8.202 -22.085 1.00 96.00 188 GLN A CA 1
ATOM 1501 C C . GLN A 1 188 ? 6.999 -7.854 -20.638 1.00 96.00 188 GLN A C 1
ATOM 1503 O O . GLN A 1 188 ? 7.094 -8.754 -19.812 1.00 96.00 188 GLN A O 1
ATOM 1508 N N . GLY A 1 189 ? 7.098 -6.563 -20.312 1.00 97.06 189 GLY A N 1
ATOM 1509 C CA . GLY A 1 189 ? 7.375 -6.111 -18.957 1.00 97.06 189 GLY A CA 1
ATOM 1510 C C . GLY A 1 189 ? 6.356 -6.580 -17.928 1.00 97.06 189 GLY A C 1
ATOM 1511 O O . GLY A 1 189 ? 6.736 -6.979 -16.834 1.00 97.06 189 GLY A O 1
ATOM 1512 N N . ILE A 1 190 ? 5.069 -6.606 -18.276 1.00 97.69 190 ILE A N 1
ATOM 1513 C CA . ILE A 1 190 ? 4.014 -7.101 -17.378 1.00 97.69 190 ILE A CA 1
ATOM 1514 C C . ILE A 1 190 ? 4.166 -8.595 -17.106 1.00 97.69 190 ILE A C 1
ATOM 1516 O O . ILE A 1 190 ? 4.008 -9.030 -15.964 1.00 97.69 190 ILE A O 1
ATOM 1520 N N . VAL A 1 191 ? 4.437 -9.379 -18.152 1.00 98.25 191 VAL A N 1
ATOM 1521 C CA . VAL A 1 191 ? 4.647 -10.827 -18.026 1.00 98.25 191 VAL A CA 1
ATOM 1522 C C . VAL A 1 191 ? 5.888 -11.096 -17.182 1.00 98.25 191 VAL A C 1
ATOM 1524 O O . VAL A 1 191 ? 5.787 -11.778 -16.169 1.00 98.25 191 VAL A O 1
ATOM 1527 N N . GLU A 1 192 ? 7.015 -10.471 -17.521 1.00 98.56 192 GLU A N 1
ATOM 1528 C CA . GLU A 1 192 ? 8.264 -10.625 -16.774 1.00 98.56 192 GLU A CA 1
ATOM 1529 C C . GLU A 1 192 ? 8.133 -10.167 -15.324 1.00 98.56 192 GLU A C 1
ATOM 1531 O O . GLU A 1 192 ? 8.648 -10.833 -14.435 1.00 98.56 192 GLU A O 1
ATOM 1536 N N . THR A 1 193 ? 7.391 -9.088 -15.056 1.00 98.75 193 THR A N 1
ATOM 1537 C CA . THR A 1 193 ? 7.157 -8.624 -13.682 1.00 98.75 193 THR A CA 1
ATOM 1538 C C . THR A 1 193 ? 6.517 -9.715 -12.837 1.00 98.75 193 THR A C 1
ATOM 1540 O O . THR A 1 193 ? 6.941 -9.966 -11.712 1.00 98.75 193 THR A O 1
ATOM 1543 N N . ARG A 1 194 ? 5.499 -10.381 -13.382 1.00 98.62 194 ARG A N 1
ATOM 1544 C CA . ARG A 1 194 ? 4.780 -11.454 -12.690 1.00 98.62 194 ARG A CA 1
ATOM 1545 C C . ARG A 1 194 ? 5.653 -12.690 -12.528 1.00 98.62 194 ARG A C 1
ATOM 1547 O O . ARG A 1 194 ? 5.784 -13.173 -11.408 1.00 98.62 194 ARG A O 1
ATOM 1554 N N . ASP A 1 195 ? 6.303 -13.123 -13.605 1.00 98.75 195 ASP A N 1
ATOM 1555 C CA . ASP A 1 195 ? 7.171 -14.303 -13.605 1.00 98.75 195 ASP A CA 1
ATOM 1556 C C . ASP A 1 195 ? 8.340 -14.137 -12.619 1.00 98.75 195 ASP A C 1
ATOM 1558 O O . ASP A 1 195 ? 8.593 -15.021 -11.800 1.00 98.75 195 ASP A O 1
ATOM 1562 N N . ASN A 1 196 ? 8.999 -12.972 -12.620 1.00 98.88 196 ASN A N 1
ATOM 1563 C CA . ASN A 1 196 ? 10.100 -12.664 -11.708 1.00 98.88 196 ASN A CA 1
ATOM 1564 C C . ASN A 1 196 ? 9.633 -12.598 -10.246 1.00 98.88 196 ASN A C 1
ATOM 1566 O O . ASN A 1 196 ? 10.308 -13.117 -9.357 1.00 98.88 196 ASN A O 1
ATOM 1570 N N . LEU A 1 197 ? 8.478 -11.985 -9.961 1.00 98.81 197 LEU A N 1
ATOM 1571 C CA . LEU A 1 197 ? 7.941 -11.940 -8.597 1.00 98.81 197 LEU A CA 1
ATOM 1572 C C . LEU A 1 197 ? 7.508 -13.324 -8.096 1.00 98.81 197 LEU A C 1
ATOM 1574 O O . LEU A 1 197 ? 7.745 -13.635 -6.925 1.00 98.81 197 LEU A O 1
ATOM 1578 N N . ASP A 1 198 ? 6.928 -14.156 -8.963 1.00 98.69 198 ASP A N 1
ATOM 1579 C CA . ASP A 1 198 ? 6.570 -15.538 -8.641 1.00 98.69 198 ASP A CA 1
ATOM 1580 C C . ASP A 1 198 ? 7.819 -16.398 -8.382 1.00 98.69 198 ASP A C 1
ATOM 1582 O O . ASP A 1 198 ? 7.865 -17.110 -7.375 1.00 98.69 198 ASP A O 1
ATOM 1586 N N . GLU A 1 199 ? 8.866 -16.290 -9.211 1.00 98.62 199 GLU A N 1
ATOM 1587 C CA . GLU A 1 199 ? 10.143 -16.997 -9.008 1.00 98.62 199 GLU A CA 1
ATOM 1588 C C . GLU A 1 199 ? 10.812 -16.602 -7.681 1.00 98.62 199 GLU A C 1
ATOM 1590 O O . GLU A 1 199 ? 11.344 -17.447 -6.955 1.00 98.62 199 GLU A O 1
ATOM 1595 N N . LEU A 1 200 ? 10.732 -15.320 -7.316 1.00 98.56 200 LEU A N 1
ATOM 1596 C CA . LEU A 1 200 ? 11.247 -14.791 -6.052 1.00 98.56 200 LEU A CA 1
ATOM 1597 C C . LEU A 1 200 ? 10.328 -15.068 -4.846 1.00 98.56 200 LEU A C 1
ATOM 1599 O O . LEU A 1 200 ? 10.682 -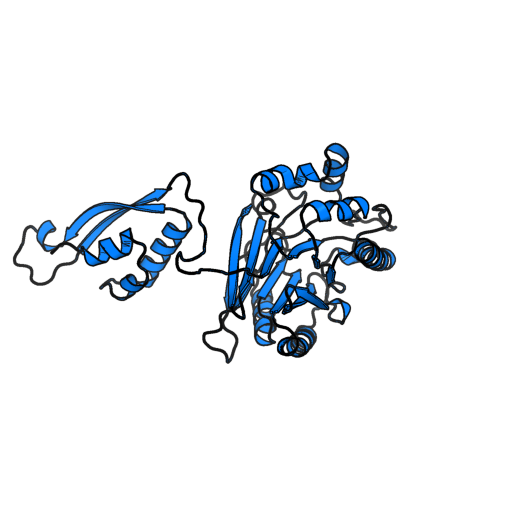14.747 -3.704 1.00 98.56 200 LEU A O 1
ATOM 1603 N N . GLY A 1 201 ? 9.150 -15.657 -5.067 1.00 98.31 201 GLY A N 1
ATOM 1604 C CA . GLY A 1 201 ? 8.188 -15.993 -4.020 1.00 98.31 201 GLY A CA 1
ATOM 1605 C C . GLY A 1 201 ? 7.585 -14.766 -3.332 1.00 98.31 201 GLY A C 1
ATOM 1606 O O . GLY A 1 201 ? 7.393 -14.769 -2.111 1.00 98.31 201 GLY A O 1
ATOM 1607 N N . PHE A 1 202 ? 7.348 -13.679 -4.065 1.00 98.81 202 PHE A N 1
ATOM 1608 C CA . PHE A 1 202 ? 6.555 -12.546 -3.591 1.00 98.81 202 PHE A CA 1
ATOM 1609 C C . PHE A 1 202 ? 5.084 -12.736 -3.941 1.00 98.81 202 PHE A C 1
ATOM 1611 O O . PHE A 1 202 ? 4.720 -13.251 -4.993 1.00 98.81 202 PHE A O 1
ATOM 1618 N N . TYR A 1 203 ? 4.213 -12.288 -3.050 1.00 98.81 203 TYR A N 1
ATOM 1619 C CA . TYR A 1 203 ? 2.811 -12.118 -3.373 1.00 98.81 203 TYR A CA 1
ATOM 1620 C C . TYR A 1 203 ? 2.611 -10.784 -4.081 1.00 98.81 203 TYR A C 1
ATOM 1622 O O . TYR A 1 203 ? 3.307 -9.808 -3.814 1.00 98.81 203 TYR A O 1
ATOM 1630 N N . TYR A 1 204 ? 1.627 -10.719 -4.963 1.00 98.88 204 TYR A N 1
ATOM 1631 C CA . TYR A 1 204 ? 1.261 -9.472 -5.605 1.00 98.88 204 TYR A CA 1
ATOM 1632 C C . TYR A 1 204 ? -0.196 -9.503 -6.040 1.00 98.88 204 TYR A C 1
ATOM 1634 O O . TYR A 1 204 ? -0.784 -10.573 -6.208 1.00 98.88 204 TYR A O 1
ATOM 1642 N N . SER A 1 205 ? -0.767 -8.321 -6.228 1.00 98.75 205 SER A N 1
ATOM 1643 C CA . SER A 1 205 ? -2.038 -8.135 -6.922 1.00 98.75 205 SER A CA 1
ATOM 1644 C C . SER A 1 205 ? -1.992 -6.846 -7.721 1.00 98.75 205 SER A C 1
ATOM 1646 O O . SER A 1 205 ? -1.411 -5.856 -7.281 1.00 98.75 205 SER A O 1
ATOM 1648 N N . GLY A 1 206 ? -2.646 -6.843 -8.868 1.00 98.00 206 GLY A N 1
ATOM 1649 C CA . GLY A 1 206 ? -2.814 -5.662 -9.683 1.00 98.00 206 GLY A CA 1
ATOM 1650 C C . GLY A 1 206 ? -3.009 -6.005 -11.149 1.00 98.00 206 GLY A C 1
ATOM 1651 O O . GLY A 1 206 ? -2.255 -6.775 -11.758 1.00 98.00 206 GLY A O 1
ATOM 1652 N N . CYS A 1 207 ? -4.047 -5.416 -11.722 1.00 97.06 207 CYS A N 1
ATOM 1653 C CA . CYS A 1 207 ? -4.198 -5.327 -13.162 1.00 97.06 207 CYS A CA 1
ATOM 1654 C C . CYS A 1 207 ? -3.585 -4.011 -13.655 1.00 97.06 207 CYS A C 1
ATOM 1656 O O . CYS A 1 207 ? -3.113 -3.195 -12.866 1.00 97.06 207 CYS A O 1
ATOM 1658 N N . ARG A 1 208 ? -3.618 -3.800 -14.971 1.00 97.00 208 ARG A N 1
ATOM 1659 C CA . ARG A 1 208 ? -3.318 -2.488 -15.555 1.00 97.00 208 ARG A CA 1
ATOM 1660 C C . ARG A 1 208 ? -4.225 -1.425 -14.964 1.00 97.00 208 ARG A C 1
ATOM 1662 O O . ARG A 1 208 ? -5.330 -1.738 -14.521 1.00 97.00 208 ARG A O 1
ATOM 1669 N N . ASP A 1 209 ? -3.779 -0.185 -15.055 1.00 97.31 209 ASP A N 1
ATOM 1670 C CA . ASP A 1 209 ? -4.586 0.981 -14.738 1.00 97.31 209 ASP A CA 1
ATOM 1671 C C . ASP A 1 209 ? -6.003 0.906 -15.356 1.00 97.31 209 ASP A C 1
ATOM 1673 O O . ASP A 1 209 ? -6.188 0.515 -16.510 1.00 97.31 209 ASP A O 1
ATOM 1677 N N . GLY A 1 210 ? -7.024 1.183 -14.539 1.00 97.38 210 GLY A N 1
ATOM 1678 C CA . GLY A 1 210 ? -8.452 1.019 -14.848 1.00 97.38 210 GLY A CA 1
ATOM 1679 C C . GLY A 1 210 ? -8.973 -0.429 -14.887 1.00 97.38 210 GLY A C 1
ATOM 1680 O O . GLY A 1 210 ? -10.186 -0.649 -14.873 1.00 97.38 210 GLY A O 1
ATOM 1681 N N . GLY A 1 211 ? -8.092 -1.428 -14.923 1.00 97.50 211 GLY A N 1
ATOM 1682 C CA . GLY A 1 211 ? -8.437 -2.844 -14.988 1.00 97.50 211 GLY A CA 1
ATOM 1683 C C . GLY A 1 211 ? -8.923 -3.406 -13.652 1.00 97.50 211 GLY A C 1
ATOM 1684 O O . GLY A 1 211 ? -8.291 -3.233 -12.613 1.00 97.50 211 GLY A O 1
ATOM 1685 N N . VAL A 1 212 ? -10.029 -4.149 -13.696 1.00 98.38 212 VAL A N 1
ATOM 1686 C CA . VAL A 1 212 ? -10.579 -4.886 -12.551 1.00 98.38 212 VAL A CA 1
ATOM 1687 C C . VAL A 1 212 ? -10.843 -6.313 -13.005 1.00 98.38 212 VAL A C 1
ATOM 1689 O O . VAL A 1 212 ? -11.723 -6.516 -13.840 1.00 98.38 212 VAL A O 1
ATOM 1692 N N . ASP A 1 213 ? -10.088 -7.291 -12.518 1.00 97.81 213 ASP A N 1
ATOM 1693 C CA . ASP A 1 213 ? -10.251 -8.702 -12.902 1.00 97.81 213 ASP A CA 1
ATOM 1694 C C . ASP A 1 213 ? -9.615 -9.646 -11.865 1.00 97.81 213 ASP A C 1
ATOM 1696 O O . ASP A 1 213 ? -9.256 -9.215 -10.772 1.00 97.81 213 ASP A O 1
ATOM 1700 N N . GLU A 1 214 ? -9.438 -10.927 -12.192 1.00 97.00 214 GLU A N 1
ATOM 1701 C CA . GLU A 1 214 ? -8.748 -11.904 -11.341 1.00 97.00 214 GLU A CA 1
ATOM 1702 C C . GLU A 1 214 ? -7.344 -11.437 -10.923 1.00 97.00 214 GLU A C 1
ATOM 1704 O O . GLU A 1 214 ? -6.952 -11.638 -9.774 1.00 97.00 214 GLU A O 1
ATOM 1709 N N . CYS A 1 215 ? -6.616 -10.728 -11.801 1.00 97.88 215 CYS A N 1
ATOM 1710 C CA . CYS A 1 215 ? -5.316 -10.136 -11.457 1.00 97.88 215 CYS A CA 1
ATOM 1711 C C . CYS A 1 215 ? -5.389 -9.103 -10.328 1.00 97.88 215 CYS A C 1
ATOM 1713 O O . CYS A 1 215 ? -4.372 -8.849 -9.686 1.00 97.88 215 CYS A O 1
ATOM 1715 N N . SER A 1 216 ? -6.557 -8.520 -10.052 1.00 98.75 216 SER A N 1
ATOM 1716 C CA . SER A 1 216 ? -6.736 -7.563 -8.96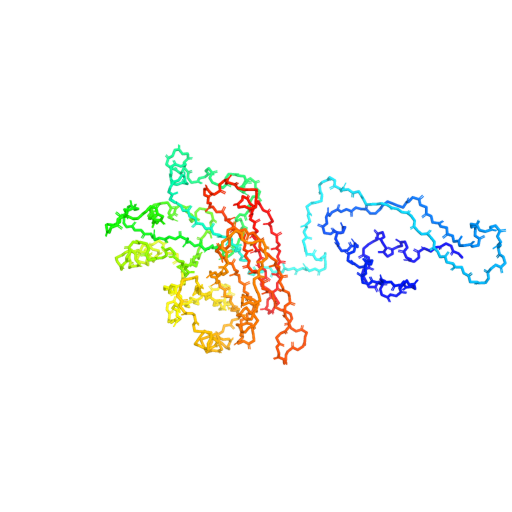3 1.00 98.75 216 SER A CA 1
ATOM 1717 C C . SER A 1 216 ? -6.712 -8.231 -7.594 1.00 98.75 216 SER A C 1
ATOM 1719 O O . SER A 1 216 ? -6.681 -7.508 -6.611 1.00 98.75 216 SER A O 1
ATOM 1721 N N . VAL A 1 217 ? -6.753 -9.563 -7.484 1.00 98.75 217 VAL A N 1
ATOM 1722 C CA . VAL A 1 217 ?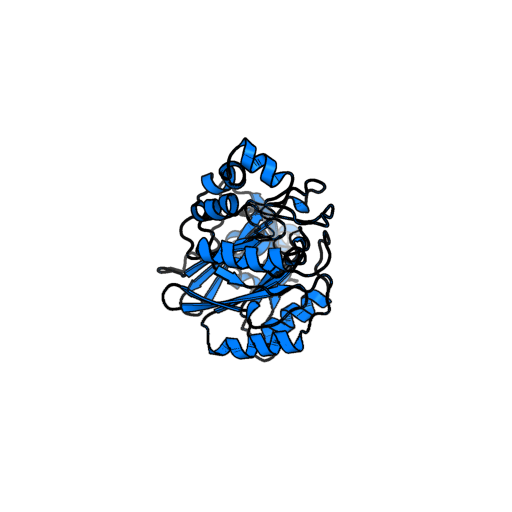 -6.979 -10.247 -6.204 1.00 98.75 217 VAL A CA 1
ATOM 1723 C C . VAL A 1 217 ? -5.836 -11.186 -5.857 1.00 98.75 217 VAL A C 1
ATOM 1725 O O . VAL A 1 217 ? -5.519 -12.113 -6.598 1.00 98.75 217 VAL A O 1
ATOM 1728 N N . LYS A 1 218 ? -5.310 -11.039 -4.641 1.00 98.81 218 LYS A N 1
ATOM 1729 C CA . LYS A 1 218 ? -4.485 -12.054 -3.994 1.00 98.81 218 LYS A CA 1
ATOM 1730 C C . LYS A 1 218 ? -5.065 -12.408 -2.635 1.00 98.81 218 LYS A C 1
ATOM 1732 O O . LYS A 1 218 ? -5.199 -11.550 -1.774 1.00 98.81 218 LYS A O 1
ATOM 1737 N N . ILE A 1 219 ? -5.394 -13.680 -2.424 1.00 98.75 219 ILE A N 1
ATOM 1738 C CA . ILE A 1 219 ? -5.773 -14.188 -1.100 1.00 98.75 219 ILE A CA 1
ATOM 1739 C C . ILE A 1 219 ? -4.593 -14.974 -0.543 1.00 98.75 219 ILE A C 1
ATOM 1741 O O . ILE A 1 219 ? -4.102 -15.897 -1.194 1.00 98.75 219 ILE A O 1
ATOM 1745 N N . ILE A 1 220 ? -4.155 -14.612 0.657 1.00 98.25 220 ILE A N 1
ATOM 1746 C CA . ILE A 1 220 ? -3.111 -15.318 1.400 1.00 98.25 220 ILE A CA 1
ATOM 1747 C C . ILE A 1 220 ? -3.648 -15.786 2.747 1.00 98.25 220 ILE A C 1
ATOM 1749 O O . ILE A 1 220 ? -4.629 -15.250 3.261 1.00 98.25 220 ILE A O 1
ATOM 1753 N N . GLU A 1 221 ? -3.000 -16.791 3.326 1.00 97.38 221 GLU A N 1
ATOM 1754 C CA . GLU A 1 221 ? -3.330 -17.285 4.657 1.00 97.38 221 GLU A CA 1
ATOM 1755 C C . GLU A 1 221 ? -2.212 -16.926 5.637 1.00 97.38 221 GLU A C 1
ATOM 1757 O O . GLU A 1 221 ? -1.066 -17.338 5.467 1.00 97.38 221 GLU A O 1
ATOM 1762 N N . ILE A 1 222 ? -2.543 -16.153 6.673 1.00 95.06 222 ILE A N 1
ATOM 1763 C CA . ILE A 1 222 ? -1.615 -15.762 7.737 1.00 95.06 222 ILE A CA 1
ATOM 1764 C C . ILE A 1 222 ? -2.187 -16.255 9.062 1.00 95.06 222 ILE A C 1
ATOM 1766 O O . ILE A 1 222 ? -3.278 -15.851 9.448 1.00 95.06 222 ILE A O 1
ATOM 1770 N N . LYS A 1 223 ? -1.471 -17.133 9.776 1.00 91.88 223 LYS A N 1
ATOM 1771 C CA . LYS A 1 223 ? -1.920 -17.706 11.065 1.00 91.88 223 LYS A CA 1
ATOM 1772 C C . LYS A 1 223 ? -3.375 -18.233 11.015 1.00 91.88 223 LYS A C 1
ATOM 1774 O O . LYS A 1 223 ? -4.162 -17.973 11.925 1.00 91.88 223 LYS A O 1
ATOM 1779 N N . ASN A 1 224 ? -3.720 -18.976 9.958 1.00 91.62 224 ASN A N 1
ATOM 1780 C CA . ASN A 1 224 ? -5.059 -19.527 9.684 1.00 91.62 224 ASN A CA 1
ATOM 1781 C C . ASN A 1 224 ? -6.167 -18.483 9.441 1.00 91.62 224 ASN A C 1
ATOM 1783 O O . ASN A 1 224 ? -7.348 -18.769 9.646 1.00 91.62 224 ASN A O 1
ATOM 1787 N N . LYS A 1 225 ? -5.798 -17.262 9.043 1.00 94.06 225 LYS A N 1
ATOM 1788 C CA . LYS A 1 225 ? -6.721 -16.205 8.622 1.00 94.06 225 LYS A CA 1
ATOM 1789 C C . LYS A 1 225 ? -6.525 -15.898 7.151 1.00 94.06 225 LYS A C 1
ATOM 1791 O O . LYS A 1 225 ? -5.395 -15.675 6.718 1.00 94.06 225 LYS A O 1
ATOM 1796 N N . LYS A 1 226 ? -7.620 -15.874 6.396 1.00 97.38 226 LYS A N 1
ATOM 1797 C CA . LYS A 1 226 ? -7.606 -15.510 4.979 1.00 97.38 226 LYS A CA 1
ATOM 1798 C C . LYS A 1 226 ? -7.612 -13.996 4.852 1.00 97.38 226 LYS A C 1
ATOM 1800 O O . LYS A 1 226 ? -8.568 -13.351 5.272 1.00 97.38 226 LYS A O 1
ATOM 1805 N N . VAL A 1 227 ? -6.568 -13.444 4.251 1.00 98.06 227 VAL A N 1
ATOM 1806 C CA . VAL A 1 227 ? -6.435 -12.014 3.971 1.00 98.06 227 VAL A CA 1
ATOM 1807 C C . VAL A 1 227 ? -6.512 -11.822 2.461 1.00 98.06 227 VAL A C 1
ATOM 1809 O O . VAL A 1 227 ? -5.670 -12.346 1.732 1.00 98.06 227 VAL A O 1
ATOM 1812 N N . ALA A 1 228 ? -7.529 -11.103 1.990 1.00 98.69 228 ALA A N 1
ATOM 1813 C CA . ALA A 1 228 ? -7.591 -10.618 0.617 1.00 98.69 228 ALA A CA 1
ATOM 1814 C C . ALA A 1 228 ? -6.853 -9.283 0.508 1.00 98.69 228 ALA A C 1
ATOM 1816 O O . ALA A 1 228 ? -7.149 -8.334 1.231 1.00 98.69 228 ALA A O 1
ATOM 1817 N N . LEU A 1 229 ? -5.924 -9.227 -0.435 1.00 98.81 229 LEU A N 1
ATOM 1818 C CA . LEU A 1 229 ? -5.179 -8.053 -0.851 1.00 98.81 229 LEU A CA 1
ATOM 1819 C C . LEU A 1 229 ? -5.624 -7.752 -2.281 1.00 98.81 229 LEU A C 1
ATOM 1821 O O . LEU A 1 229 ? -5.376 -8.538 -3.198 1.00 98.81 229 LEU A O 1
ATOM 1825 N N . VAL A 1 230 ? -6.372 -6.665 -2.437 1.00 98.94 230 VAL A N 1
ATOM 1826 C CA . VAL A 1 230 ? -6.922 -6.233 -3.721 1.00 98.94 230 VAL A CA 1
ATOM 1827 C C . VAL A 1 230 ? -6.097 -5.061 -4.240 1.00 98.94 230 VAL A C 1
ATOM 1829 O O . VAL A 1 230 ? -5.885 -4.113 -3.495 1.00 98.94 230 VAL A O 1
ATOM 1832 N N . GLY A 1 231 ? -5.637 -5.122 -5.487 1.00 98.81 231 GLY A N 1
ATOM 1833 C CA . GLY A 1 231 ? -4.869 -4.065 -6.151 1.00 98.81 231 GLY A CA 1
ATOM 1834 C C . GLY A 1 231 ? -5.667 -3.416 -7.278 1.00 98.81 231 GLY A C 1
ATOM 1835 O O . GLY A 1 231 ? -6.084 -4.109 -8.212 1.00 98.81 231 GLY A O 1
ATOM 1836 N N . LEU A 1 232 ? -5.878 -2.101 -7.195 1.00 98.81 232 LEU A N 1
ATOM 1837 C CA . LEU A 1 232 ? -6.651 -1.300 -8.153 1.00 98.81 232 LEU A CA 1
ATOM 1838 C C . LEU A 1 232 ? -5.887 -0.033 -8.554 1.00 98.81 232 LEU A C 1
ATOM 1840 O O . LEU A 1 232 ? -5.096 0.497 -7.781 1.00 98.81 232 LEU A O 1
ATOM 1844 N N . SER A 1 233 ? -6.152 0.487 -9.749 1.00 98.44 233 SER A N 1
ATOM 1845 C CA . SER A 1 233 ? -5.580 1.756 -10.205 1.00 98.44 233 SER A CA 1
ATOM 1846 C C . SER A 1 233 ? -6.546 2.485 -11.128 1.00 98.44 233 SER A C 1
ATOM 1848 O O . SER A 1 233 ? -7.371 1.848 -11.791 1.00 98.44 233 SER A O 1
ATOM 1850 N N . MET A 1 234 ? -6.514 3.816 -11.085 1.00 97.06 234 MET A N 1
ATOM 1851 C CA . MET A 1 234 ? -7.467 4.682 -11.782 1.00 97.06 234 MET A CA 1
ATOM 1852 C C . MET A 1 234 ? -6.884 6.053 -12.158 1.00 97.06 234 MET A C 1
ATOM 1854 O O . MET A 1 234 ? -7.560 7.074 -12.018 1.00 97.06 234 MET A O 1
ATOM 1858 N N . VAL A 1 235 ? -5.624 6.086 -12.583 1.00 96.56 235 VAL A N 1
ATOM 1859 C CA . VAL A 1 235 ? -4.886 7.323 -12.875 1.00 96.56 235 VAL A CA 1
ATOM 1860 C C . VAL A 1 235 ? -5.182 7.843 -14.284 1.00 96.56 235 VAL A C 1
ATOM 1862 O O . VAL A 1 235 ? -5.588 8.993 -14.442 1.00 96.56 235 VAL A O 1
ATOM 1865 N N . TYR A 1 236 ? -5.017 7.017 -15.319 1.00 92.69 236 TYR A N 1
ATOM 1866 C CA . TYR A 1 236 ? -5.170 7.440 -16.720 1.00 92.69 236 TYR A CA 1
ATOM 1867 C C . TYR A 1 236 ? -6.430 6.875 -17.376 1.00 92.69 236 TYR A C 1
ATOM 1869 O O . TYR A 1 236 ? -7.059 7.512 -18.225 1.00 92.69 236 TYR A O 1
ATOM 1877 N N . SER A 1 237 ? -6.796 5.661 -16.997 1.00 92.19 237 SER A N 1
ATOM 1878 C CA . SER A 1 237 ? -7.827 4.859 -17.629 1.00 92.19 237 SER A CA 1
ATOM 1879 C C . SER A 1 237 ? -9.147 4.986 -16.888 1.00 92.19 237 SER A C 1
ATOM 1881 O O . SER A 1 237 ? -9.216 5.220 -15.681 1.00 92.19 237 SER A O 1
ATOM 1883 N N . LYS A 1 238 ? -10.245 4.785 -17.620 1.00 91.69 238 LYS A N 1
ATOM 1884 C CA . LYS A 1 238 ? -11.575 4.763 -17.015 1.00 91.69 238 LYS A CA 1
ATOM 1885 C C . LYS A 1 238 ? -11.667 3.609 -16.014 1.00 91.69 238 LYS A C 1
ATOM 1887 O O . LYS A 1 238 ? -11.551 2.449 -16.397 1.00 91.69 238 LYS A O 1
ATOM 1892 N N . PHE A 1 239 ? -11.970 3.940 -14.765 1.00 95.44 239 PHE A N 1
ATOM 1893 C CA . PHE A 1 239 ? -12.195 2.971 -13.701 1.00 95.44 239 PHE A CA 1
ATOM 1894 C C . PHE A 1 239 ? -13.665 2.546 -13.621 1.00 95.44 239 PHE A C 1
ATOM 1896 O O . PHE A 1 239 ? -14.570 3.384 -13.596 1.00 95.44 239 PHE A O 1
ATOM 1903 N N . ASP A 1 240 ? -13.909 1.237 -13.573 1.00 96.25 240 ASP A N 1
ATOM 1904 C CA . ASP A 1 240 ? -15.245 0.667 -13.404 1.00 96.25 240 ASP A CA 1
ATOM 1905 C C . ASP A 1 240 ? -15.514 0.355 -11.924 1.00 96.25 240 ASP A C 1
ATOM 1907 O O . ASP A 1 240 ? -15.274 -0.754 -11.435 1.00 96.25 240 ASP A O 1
ATOM 1911 N N . LEU A 1 241 ? -16.034 1.353 -11.202 1.00 97.12 241 LEU A N 1
ATOM 1912 C CA . LEU A 1 241 ? -16.400 1.197 -9.793 1.00 97.12 241 LEU A CA 1
ATOM 1913 C C . LEU A 1 241 ? -17.451 0.094 -9.590 1.00 97.12 241 LEU A C 1
ATOM 1915 O O . LEU A 1 241 ? -17.412 -0.595 -8.574 1.00 97.12 241 LEU A O 1
ATOM 1919 N N . ALA A 1 242 ? -18.392 -0.093 -10.520 1.00 98.19 242 ALA A N 1
ATOM 1920 C CA . ALA A 1 242 ? -19.424 -1.116 -10.367 1.00 98.19 242 ALA A CA 1
ATOM 1921 C C . ALA A 1 242 ? -18.795 -2.515 -10.379 1.00 98.19 242 ALA A C 1
ATOM 1923 O O . ALA A 1 242 ? -19.032 -3.293 -9.451 1.00 98.19 242 ALA A O 1
ATOM 1924 N N . LYS A 1 243 ? -17.905 -2.785 -11.345 1.00 98.38 243 LYS A N 1
ATOM 1925 C CA . LYS A 1 243 ? -17.146 -4.042 -11.410 1.00 98.38 243 LYS A CA 1
ATOM 1926 C C . LYS A 1 243 ? -16.265 -4.241 -10.170 1.00 98.38 243 LYS A C 1
ATOM 1928 O O . LYS A 1 243 ? -16.227 -5.341 -9.621 1.00 98.38 243 LYS A O 1
ATOM 1933 N N . ALA A 1 244 ? -15.605 -3.189 -9.678 1.00 98.62 244 ALA A N 1
ATOM 1934 C CA . ALA A 1 244 ? -14.795 -3.261 -8.455 1.00 98.62 244 ALA A CA 1
ATOM 1935 C C . ALA A 1 244 ? -15.634 -3.606 -7.214 1.00 98.62 244 ALA A C 1
ATOM 1937 O O . ALA A 1 244 ? -15.245 -4.456 -6.412 1.00 98.62 244 ALA A O 1
ATOM 1938 N N . LYS A 1 245 ? -16.819 -3.003 -7.074 1.00 98.62 245 LYS A N 1
ATOM 1939 C CA . LYS A 1 245 ? -17.747 -3.309 -5.977 1.00 98.62 245 LYS A CA 1
ATOM 1940 C C . LYS A 1 245 ? -18.275 -4.738 -6.056 1.00 98.62 245 LYS A C 1
ATOM 1942 O O . LYS A 1 245 ? -18.384 -5.391 -5.024 1.00 98.62 245 LYS A O 1
ATOM 1947 N N . GLU A 1 246 ? -18.582 -5.240 -7.249 1.00 98.50 246 GLU A N 1
ATOM 1948 C CA . GLU A 1 246 ? -18.995 -6.636 -7.438 1.00 98.50 246 GLU A CA 1
ATOM 1949 C C . GLU A 1 246 ? -17.884 -7.621 -7.053 1.00 98.50 246 GLU A C 1
ATOM 1951 O O . GLU A 1 246 ? -18.148 -8.584 -6.329 1.00 98.50 246 GLU A O 1
ATOM 1956 N N . LEU A 1 247 ? -16.639 -7.344 -7.460 1.00 98.62 247 LEU A N 1
ATOM 1957 C CA . LEU A 1 247 ? -15.462 -8.127 -7.082 1.00 98.62 247 LEU A CA 1
ATOM 1958 C C . LEU A 1 247 ? -15.293 -8.182 -5.553 1.00 98.62 247 LEU A C 1
ATOM 1960 O O . LEU A 1 247 ? -15.194 -9.270 -4.984 1.00 98.62 247 LEU A O 1
ATOM 1964 N N . ILE A 1 248 ? -15.306 -7.022 -4.884 1.00 98.56 248 ILE A N 1
ATOM 1965 C CA . ILE A 1 248 ? -15.153 -6.906 -3.422 1.00 98.56 248 ILE A CA 1
ATOM 1966 C C . ILE A 1 248 ? -16.293 -7.615 -2.695 1.00 98.56 248 ILE A C 1
ATOM 1968 O O . ILE A 1 248 ? -16.043 -8.435 -1.812 1.00 98.56 248 ILE A O 1
ATOM 1972 N N . LYS A 1 249 ? -17.541 -7.373 -3.107 1.00 98.00 249 LYS A N 1
ATOM 1973 C CA . LYS A 1 249 ? -18.715 -8.024 -2.519 1.00 98.00 249 LYS A CA 1
ATOM 1974 C C . LYS A 1 249 ? -18.635 -9.541 -2.637 1.00 98.00 249 LYS A C 1
ATOM 1976 O O . LYS A 1 249 ? -18.982 -10.257 -1.703 1.00 98.00 249 LYS A O 1
ATOM 1981 N N . GLY A 1 250 ? -18.143 -10.042 -3.769 1.00 97.94 250 GLY A N 1
ATOM 1982 C CA . GLY A 1 250 ? -17.913 -11.466 -3.962 1.00 97.94 250 GLY A CA 1
ATOM 1983 C C . GLY A 1 250 ? -16.830 -12.040 -3.045 1.00 97.94 250 GLY A C 1
ATOM 1984 O O . GLY A 1 250 ? -16.801 -13.251 -2.847 1.00 97.94 250 GLY A O 1
ATOM 1985 N N . LEU A 1 251 ? -15.909 -11.235 -2.510 1.00 97.75 251 LEU A N 1
ATOM 1986 C CA . LEU A 1 251 ? -14.814 -11.674 -1.634 1.00 97.75 251 LEU A CA 1
ATOM 1987 C C . LEU A 1 251 ? -15.154 -11.579 -0.145 1.00 97.75 251 LEU A C 1
ATOM 1989 O O . LEU A 1 251 ? -14.664 -12.417 0.607 1.00 97.75 251 LEU A O 1
ATOM 1993 N N . ALA A 1 252 ? -15.977 -10.609 0.259 1.00 94.88 252 ALA A N 1
ATOM 1994 C CA . ALA A 1 252 ? -16.207 -10.243 1.659 1.00 94.88 252 ALA A CA 1
ATOM 1995 C C . ALA A 1 252 ? -16.560 -11.437 2.570 1.00 94.88 252 ALA A C 1
ATOM 1997 O O . ALA A 1 252 ? -15.955 -11.605 3.621 1.00 94.88 252 ALA A O 1
ATOM 1998 N N . ASP A 1 253 ? -17.448 -12.335 2.130 1.00 93.94 253 ASP A N 1
ATOM 1999 C CA . ASP A 1 253 ? -17.863 -13.505 2.92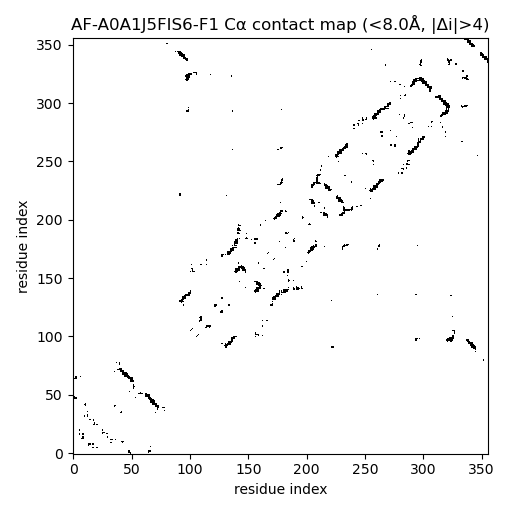6 1.00 93.94 253 ASP A CA 1
ATOM 2000 C C . ASP A 1 253 ? -16.869 -14.687 2.877 1.00 93.94 253 ASP A C 1
ATOM 2002 O O . ASP A 1 253 ? -17.080 -15.724 3.511 1.00 93.94 253 ASP A O 1
ATOM 2006 N N . ARG A 1 254 ? -15.793 -14.582 2.085 1.00 95.88 254 ARG A N 1
ATOM 2007 C CA . ARG A 1 254 ? -14.812 -15.661 1.852 1.00 95.88 254 ARG A CA 1
ATOM 2008 C C . ARG A 1 254 ? -13.492 -15.460 2.592 1.00 95.88 254 ARG A C 1
ATOM 2010 O O . ARG A 1 254 ? -12.656 -16.372 2.575 1.00 95.88 254 ARG A O 1
ATOM 2017 N N . VAL A 1 255 ? -13.293 -14.296 3.203 1.00 97.31 255 VAL A N 1
ATOM 2018 C CA . VAL A 1 255 ? -12.041 -13.897 3.854 1.00 97.31 255 VAL A CA 1
ATOM 2019 C C . VAL A 1 255 ? -12.296 -13.321 5.243 1.00 97.31 255 VAL A C 1
ATOM 2021 O O . VAL A 1 255 ? -13.403 -12.908 5.562 1.00 97.31 255 VAL A O 1
ATOM 2024 N N . ASP A 1 256 ? -11.267 -13.326 6.085 1.00 95.25 256 ASP A N 1
ATOM 2025 C CA . ASP A 1 256 ? -11.318 -12.741 7.426 1.00 95.25 256 ASP A CA 1
ATOM 2026 C C . ASP A 1 256 ? -10.962 -11.245 7.430 1.00 95.25 256 ASP A C 1
ATOM 2028 O O . ASP A 1 256 ? -11.284 -10.545 8.389 1.00 95.25 256 ASP A O 1
ATOM 2032 N N . LEU A 1 257 ? -10.247 -10.782 6.399 1.00 96.75 257 LEU A N 1
ATOM 2033 C CA . LEU A 1 257 ? -9.844 -9.391 6.218 1.00 96.75 257 LEU A CA 1
ATOM 2034 C C . LEU A 1 257 ? -9.712 -9.074 4.722 1.00 96.75 257 LEU A C 1
ATOM 2036 O O . LEU A 1 257 ? -9.022 -9.804 4.007 1.00 96.75 257 LEU A O 1
ATOM 2040 N N . LEU A 1 258 ? -10.332 -7.988 4.259 1.00 98.38 258 LEU A N 1
ATOM 2041 C CA . LEU A 1 258 ? -10.255 -7.513 2.874 1.00 98.38 258 LEU A CA 1
ATOM 2042 C C . LEU A 1 258 ? -9.651 -6.105 2.820 1.00 98.38 258 LEU A C 1
ATOM 2044 O O . LEU A 1 258 ? -10.285 -5.124 3.205 1.00 98.38 258 LEU A O 1
ATOM 2048 N N . ILE A 1 259 ? -8.424 -6.012 2.311 1.00 98.75 259 ILE A N 1
ATOM 2049 C CA . ILE A 1 259 ? -7.670 -4.764 2.167 1.00 98.75 259 ILE A CA 1
ATOM 2050 C C . ILE A 1 259 ? -7.607 -4.397 0.688 1.00 98.75 259 ILE A C 1
ATOM 2052 O O . ILE A 1 259 ? -7.208 -5.217 -0.140 1.00 98.75 259 ILE A O 1
ATOM 2056 N N . VAL A 1 260 ? -7.961 -3.158 0.361 1.00 98.94 260 VAL A N 1
ATOM 2057 C CA . VAL A 1 260 ? -7.797 -2.606 -0.985 1.00 98.94 260 VAL A CA 1
ATOM 2058 C C . VAL A 1 260 ? -6.609 -1.653 -0.999 1.00 98.94 260 VAL A C 1
ATOM 2060 O O . VAL A 1 260 ? -6.605 -0.672 -0.266 1.00 98.94 260 VAL A O 1
ATOM 2063 N N . ASN A 1 261 ? -5.636 -1.921 -1.863 1.00 98.81 261 ASN A N 1
ATOM 2064 C CA . ASN A 1 261 ? -4.555 -1.019 -2.240 1.00 98.81 261 ASN A CA 1
ATOM 2065 C C . ASN A 1 261 ? -4.960 -0.358 -3.561 1.00 98.81 261 ASN A C 1
ATOM 2067 O O . ASN A 1 261 ? -5.246 -1.059 -4.537 1.00 98.81 261 ASN A O 1
ATOM 2071 N N . ILE A 1 262 ? -5.051 0.969 -3.587 1.00 98.88 262 ILE A N 1
ATOM 2072 C CA . ILE A 1 262 ? -5.550 1.707 -4.748 1.00 98.88 262 ILE A CA 1
ATOM 2073 C C . ILE A 1 262 ? -4.636 2.873 -5.117 1.00 98.88 262 ILE A C 1
ATOM 2075 O O . ILE A 1 262 ? -4.284 3.701 -4.282 1.00 98.88 262 ILE A O 1
ATOM 2079 N N . HIS A 1 263 ? -4.256 2.928 -6.388 1.00 98.81 263 HIS A N 1
ATOM 2080 C CA . HIS A 1 263 ? -3.366 3.941 -6.943 1.00 98.81 263 HIS A CA 1
ATOM 2081 C C . HIS A 1 263 ? -4.192 4.977 -7.728 1.00 98.81 263 HIS A C 1
ATOM 2083 O O . HIS A 1 263 ? -4.779 4.646 -8.766 1.00 98.81 263 HIS A O 1
ATOM 2089 N N . TRP A 1 264 ? -4.342 6.190 -7.177 1.00 98.62 264 TRP A N 1
ATOM 2090 C CA . TRP A 1 264 ? -5.397 7.144 -7.561 1.00 98.62 264 TRP A CA 1
ATOM 2091 C C . TRP A 1 264 ? -5.107 8.612 -7.205 1.00 98.62 264 TRP A C 1
ATOM 2093 O O . TRP A 1 264 ? -4.192 8.934 -6.460 1.00 98.62 264 TRP A O 1
ATOM 2103 N N . GLY A 1 265 ? -5.978 9.524 -7.632 1.00 97.38 265 GLY A N 1
ATOM 2104 C CA . GLY A 1 265 ? -5.872 10.936 -7.263 1.00 97.38 265 GLY A CA 1
ATOM 2105 C C . GLY A 1 265 ? -4.926 11.710 -8.173 1.00 97.38 265 GLY A C 1
ATOM 2106 O O . GLY A 1 265 ? -4.652 11.288 -9.289 1.00 97.38 265 GLY A O 1
ATOM 2107 N N . GLU A 1 266 ? -4.502 12.881 -7.709 1.00 97.12 266 GLU A N 1
ATOM 2108 C CA . GLU A 1 266 ? -3.651 13.804 -8.460 1.00 97.12 266 GLU A CA 1
ATOM 2109 C C . GLU A 1 266 ? -2.274 13.882 -7.799 1.00 97.12 266 GLU A C 1
ATOM 2111 O O . GLU A 1 266 ? -2.182 14.065 -6.578 1.00 97.12 266 GLU A O 1
ATOM 2116 N N . GLU A 1 267 ? -1.216 13.759 -8.603 1.00 97.06 267 GLU A N 1
ATOM 2117 C CA . GLU A 1 267 ? 0.161 13.894 -8.134 1.00 97.06 267 GLU A CA 1
ATOM 2118 C C . GLU A 1 267 ? 0.374 15.215 -7.384 1.00 97.06 267 GLU A C 1
ATOM 2120 O O . GLU A 1 267 ? -0.050 16.295 -7.802 1.00 97.06 267 GLU A O 1
ATOM 2125 N N . TYR A 1 268 ? 1.069 15.120 -6.256 1.00 97.38 268 TYR A N 1
ATOM 2126 C CA . TYR A 1 268 ? 1.528 16.236 -5.432 1.00 97.38 268 TYR A CA 1
ATOM 2127 C C . TYR A 1 268 ? 0.423 17.101 -4.810 1.00 97.38 268 TYR A C 1
ATOM 2129 O O . TYR A 1 268 ? 0.705 18.143 -4.208 1.00 97.38 268 TYR A O 1
ATOM 2137 N N . ASN A 1 269 ? -0.836 16.670 -4.889 1.00 94.69 269 ASN A N 1
ATOM 2138 C CA . ASN A 1 269 ? -1.928 17.348 -4.215 1.00 94.69 269 ASN A CA 1
ATOM 2139 C C . ASN A 1 269 ? -2.010 16.894 -2.748 1.00 94.69 269 ASN A C 1
ATOM 2141 O O . ASN A 1 269 ? -2.151 15.710 -2.444 1.00 94.69 269 ASN A O 1
ATOM 2145 N N . THR A 1 270 ? -1.950 17.842 -1.809 1.00 90.50 270 THR A N 1
ATOM 2146 C CA . THR A 1 270 ? -2.021 17.536 -0.365 1.00 90.50 270 THR A CA 1
ATOM 2147 C C . THR A 1 270 ? -3.431 17.172 0.105 1.00 90.50 270 THR A C 1
ATOM 2149 O O . THR A 1 270 ? -3.596 16.646 1.206 1.00 90.50 270 THR A O 1
ATOM 2152 N N . GLN A 1 271 ? -4.456 17.449 -0.707 1.00 93.62 271 GLN A N 1
ATOM 2153 C CA . GLN A 1 271 ? -5.849 17.134 -0.408 1.00 93.62 271 GLN A CA 1
ATOM 2154 C C . GLN A 1 271 ? -6.351 16.032 -1.338 1.00 93.62 271 GLN A C 1
ATOM 2156 O O . GLN A 1 271 ? -6.163 16.096 -2.551 1.00 93.62 271 GLN A O 1
ATOM 2161 N N . PHE A 1 272 ? -7.038 15.043 -0.768 1.00 96.25 272 PHE A N 1
ATOM 2162 C CA . PHE A 1 272 ? -7.745 14.051 -1.569 1.00 96.25 272 PHE A CA 1
ATOM 2163 C C . PHE A 1 272 ? -9.005 14.672 -2.183 1.00 96.25 272 PHE A C 1
ATOM 2165 O O . PHE A 1 272 ? -9.660 15.536 -1.594 1.00 96.25 272 PHE A O 1
ATOM 2172 N N . SER A 1 273 ? -9.358 14.228 -3.383 1.00 96.38 273 SER A N 1
ATOM 2173 C CA . SER A 1 273 ? -10.537 14.709 -4.103 1.00 96.38 273 SER A CA 1
ATOM 2174 C C . SER A 1 273 ? -11.837 14.089 -3.576 1.00 96.38 273 SER A C 1
ATOM 2176 O O . SER A 1 273 ? -11.854 12.983 -3.030 1.00 96.38 273 SER A O 1
ATOM 2178 N N . LEU A 1 274 ? -12.971 14.757 -3.826 1.00 96.75 274 LEU A N 1
ATOM 2179 C CA . LEU A 1 274 ? -14.297 14.173 -3.572 1.00 96.75 274 LEU A CA 1
ATOM 2180 C C . LEU A 1 274 ? -14.506 12.863 -4.344 1.00 96.75 274 LEU A C 1
ATOM 2182 O O . LEU A 1 274 ? -15.203 11.977 -3.863 1.00 96.75 274 LEU A O 1
ATOM 2186 N N . TYR A 1 275 ? -13.872 12.729 -5.511 1.00 96.31 275 TYR A N 1
ATOM 2187 C CA . TYR A 1 275 ? -13.940 11.512 -6.306 1.00 96.31 275 TYR A CA 1
ATOM 2188 C C . TYR A 1 275 ? -13.197 10.353 -5.630 1.00 96.31 275 TYR A C 1
ATOM 2190 O O . TYR A 1 275 ? -13.782 9.286 -5.477 1.00 96.31 275 TYR A O 1
ATOM 2198 N N . GLN A 1 276 ? -11.977 10.564 -5.113 1.00 98.12 276 GLN A N 1
ATOM 2199 C CA . GLN A 1 276 ? -11.294 9.555 -4.285 1.00 98.12 276 GLN A CA 1
ATOM 2200 C C . GLN A 1 276 ? -12.161 9.145 -3.087 1.00 98.12 276 GLN A C 1
ATOM 2202 O O . GLN A 1 276 ? -12.270 7.959 -2.783 1.00 98.12 276 GLN A O 1
ATOM 2207 N N . GLN A 1 277 ? -12.820 10.110 -2.435 1.00 97.81 277 GLN A N 1
ATOM 2208 C CA . GLN A 1 277 ? -13.715 9.828 -1.312 1.00 97.81 277 GLN A CA 1
ATOM 2209 C C . GLN A 1 277 ? -14.936 8.996 -1.707 1.00 97.81 277 GLN A C 1
ATOM 2211 O O . GLN A 1 277 ? -15.283 8.046 -1.004 1.00 97.81 277 GLN A O 1
ATOM 2216 N N . GLU A 1 278 ? -15.581 9.319 -2.825 1.00 97.31 278 GLU A N 1
ATOM 2217 C CA . GLU A 1 278 ? -16.710 8.549 -3.347 1.00 97.31 278 GLU A CA 1
ATOM 2218 C C . GLU A 1 278 ? -16.303 7.105 -3.668 1.00 97.31 278 GLU A C 1
ATOM 2220 O O . GLU A 1 278 ? -16.983 6.168 -3.238 1.00 97.31 278 GLU A O 1
ATOM 2225 N N . ILE A 1 279 ? -15.169 6.914 -4.357 1.00 98.38 279 ILE A N 1
ATOM 2226 C CA . ILE A 1 279 ? -14.635 5.582 -4.657 1.00 98.38 279 ILE A CA 1
ATOM 2227 C C . ILE A 1 279 ? -14.320 4.837 -3.354 1.00 98.38 279 ILE A C 1
ATOM 2229 O O . ILE A 1 279 ? -14.839 3.743 -3.143 1.00 98.38 279 ILE A O 1
ATOM 2233 N N . GLY A 1 280 ? -13.529 5.425 -2.450 1.00 98.19 280 GLY A N 1
ATOM 2234 C CA . GLY A 1 280 ? -13.112 4.790 -1.197 1.00 98.19 280 GLY A CA 1
ATOM 2235 C C . GLY A 1 280 ? -14.293 4.332 -0.339 1.00 98.19 280 GLY A C 1
ATOM 2236 O O . GLY A 1 280 ? -14.358 3.167 0.057 1.00 98.19 280 GLY A O 1
ATOM 2237 N N . ARG A 1 281 ? -15.282 5.209 -0.123 1.00 97.56 281 ARG A N 1
ATOM 2238 C CA . ARG A 1 281 ? -16.520 4.863 0.597 1.00 97.56 281 ARG A CA 1
ATOM 2239 C C . ARG A 1 281 ? -17.318 3.782 -0.125 1.00 97.56 281 ARG A C 1
ATOM 2241 O O . ARG A 1 281 ? -17.792 2.853 0.517 1.00 97.56 281 ARG A O 1
ATOM 2248 N N . GLY A 1 282 ? -17.425 3.861 -1.452 1.00 97.62 282 GLY A N 1
ATOM 2249 C CA . GLY A 1 282 ? -18.138 2.874 -2.261 1.00 97.62 282 GLY A CA 1
ATOM 2250 C C . GLY A 1 282 ? -17.533 1.467 -2.198 1.00 97.62 282 GLY A C 1
ATOM 2251 O O . GLY A 1 282 ? -18.284 0.491 -2.258 1.00 97.62 282 GLY A O 1
ATOM 2252 N N . LEU A 1 283 ? -16.207 1.359 -2.065 1.00 98.44 283 LEU A N 1
ATOM 2253 C CA . LEU A 1 283 ? -15.492 0.091 -1.883 1.00 98.44 283 LEU A CA 1
ATOM 2254 C C . LEU A 1 283 ? -15.658 -0.452 -0.451 1.00 98.44 283 LEU A C 1
ATOM 2256 O O . LEU A 1 283 ? -15.888 -1.651 -0.286 1.00 98.44 283 LEU A O 1
ATOM 2260 N N . ILE A 1 284 ? -15.632 0.413 0.573 1.00 97.56 284 ILE A N 1
ATOM 2261 C CA . ILE A 1 284 ? -15.975 0.029 1.956 1.00 97.56 284 ILE A CA 1
ATOM 2262 C C . ILE A 1 284 ? -17.427 -0.468 2.043 1.00 97.56 284 ILE A C 1
ATOM 2264 O O . ILE A 1 284 ? -17.670 -1.549 2.574 1.00 97.56 284 ILE A O 1
ATOM 2268 N N . ASP A 1 285 ? -18.385 0.250 1.450 1.00 96.44 285 ASP A N 1
ATOM 2269 C CA . ASP A 1 285 ? -19.799 -0.157 1.385 1.00 96.44 285 ASP A CA 1
ATOM 2270 C C . ASP A 1 285 ? -20.001 -1.499 0.655 1.00 96.44 285 ASP A C 1
ATOM 2272 O O . ASP A 1 285 ? -21.000 -2.185 0.871 1.00 96.44 285 ASP A O 1
ATOM 2276 N N . ALA A 1 286 ? -19.072 -1.888 -0.226 1.00 96.75 286 ALA A N 1
ATOM 2277 C CA . ALA A 1 286 ? -19.100 -3.183 -0.903 1.00 96.75 286 ALA A CA 1
ATOM 2278 C C . ALA A 1 286 ? -18.533 -4.336 -0.057 1.00 96.75 286 ALA A C 1
ATOM 2280 O O . ALA A 1 286 ? -18.693 -5.491 -0.449 1.00 96.75 286 ALA A O 1
ATOM 2281 N N . GLY A 1 287 ? -17.904 -4.044 1.086 1.00 96.06 287 GLY A N 1
ATOM 2282 C CA . GLY A 1 287 ? -17.380 -5.039 2.023 1.00 96.06 287 GLY A CA 1
ATOM 2283 C C . GLY A 1 287 ? -15.870 -4.988 2.254 1.00 96.06 287 GLY A C 1
ATOM 2284 O O . GLY A 1 287 ? -15.341 -5.906 2.874 1.00 96.06 287 GLY A O 1
ATOM 2285 N N . ALA A 1 288 ? -15.160 -3.962 1.774 1.00 97.56 288 ALA A N 1
ATOM 2286 C CA . ALA A 1 288 ? -13.761 -3.774 2.152 1.00 97.56 288 ALA A CA 1
ATOM 2287 C C . ALA A 1 288 ? -13.631 -3.360 3.629 1.00 97.56 288 ALA A C 1
ATOM 2289 O O . ALA A 1 288 ? -14.429 -2.580 4.150 1.00 97.56 288 ALA A O 1
ATOM 2290 N N . ASP A 1 289 ? -12.599 -3.862 4.306 1.00 96.06 289 ASP A N 1
ATOM 2291 C CA . ASP A 1 289 ? -12.306 -3.522 5.702 1.00 96.06 289 ASP A CA 1
ATOM 2292 C C . ASP A 1 289 ? -11.387 -2.307 5.837 1.00 96.06 289 ASP A C 1
ATOM 2294 O O . ASP A 1 289 ? -11.357 -1.656 6.884 1.00 96.06 289 ASP A O 1
ATOM 2298 N N . LEU A 1 290 ? -10.603 -2.037 4.797 1.00 96.38 290 LEU A N 1
ATOM 2299 C CA . LEU A 1 290 ? -9.559 -1.028 4.797 1.00 96.38 290 LEU A CA 1
ATOM 2300 C C . LEU A 1 290 ? -9.223 -0.617 3.362 1.00 96.38 290 LEU A C 1
ATOM 2302 O O . LEU A 1 290 ? -9.086 -1.480 2.493 1.00 96.38 290 LEU A O 1
ATOM 2306 N N . ILE A 1 291 ? -9.017 0.684 3.149 1.00 98.81 291 ILE A N 1
ATOM 2307 C CA . ILE A 1 291 ? -8.458 1.227 1.905 1.00 98.81 291 ILE A CA 1
ATOM 2308 C C . ILE A 1 291 ? -7.091 1.857 2.184 1.00 98.81 291 ILE A C 1
ATOM 2310 O O . ILE A 1 291 ? -6.957 2.649 3.119 1.00 98.81 291 ILE A O 1
ATOM 2314 N N . ILE A 1 292 ? -6.105 1.530 1.354 1.00 98.88 292 ILE A N 1
ATOM 2315 C CA . ILE A 1 292 ? -4.746 2.068 1.371 1.00 98.88 292 ILE A CA 1
ATOM 2316 C C . ILE A 1 292 ? -4.470 2.714 0.016 1.00 98.88 292 ILE A C 1
ATOM 2318 O O . ILE A 1 292 ? -4.470 2.048 -1.015 1.00 98.88 292 ILE A O 1
ATOM 2322 N N . GLY A 1 293 ? -4.301 4.030 0.025 1.00 98.75 293 GLY A N 1
ATOM 2323 C CA . GLY A 1 293 ? -4.088 4.841 -1.161 1.00 98.75 293 GLY A CA 1
ATOM 2324 C C . GLY A 1 293 ? -2.613 5.093 -1.470 1.00 98.75 293 GLY A C 1
ATOM 2325 O O . GLY A 1 293 ? -1.777 5.199 -0.567 1.00 98.75 293 GLY A O 1
ATOM 2326 N N . HIS A 1 294 ? -2.340 5.252 -2.759 1.00 98.81 294 HIS A N 1
ATOM 2327 C CA . HIS A 1 294 ? -1.037 5.467 -3.394 1.00 98.81 294 HIS A CA 1
ATOM 2328 C C . HIS A 1 294 ? -1.195 6.450 -4.563 1.00 98.81 294 HIS A C 1
ATOM 2330 O O . HIS A 1 294 ? -2.349 6.692 -4.934 1.00 98.81 294 HIS A O 1
ATOM 2336 N N . HIS A 1 295 ? -0.088 6.922 -5.164 1.00 98.56 295 HIS A N 1
ATOM 2337 C CA . HIS A 1 295 ? 0.012 7.801 -6.355 1.00 98.56 295 HIS A CA 1
ATOM 2338 C C . HIS A 1 295 ? 0.274 9.292 -6.105 1.00 98.56 295 HIS A C 1
ATOM 2340 O O . HIS A 1 295 ? 1.134 9.853 -6.775 1.00 98.56 295 HIS A O 1
ATOM 2346 N N . PRO A 1 296 ? -0.377 9.998 -5.155 1.00 98.50 296 PRO A N 1
ATOM 2347 C CA . PRO A 1 296 ? -0.120 11.428 -4.986 1.00 98.50 296 PRO A CA 1
ATOM 2348 C C . PRO A 1 296 ? 1.328 11.771 -4.611 1.00 98.50 296 PRO A C 1
ATOM 2350 O O . PRO A 1 296 ? 1.667 12.953 -4.551 1.00 98.50 296 PRO A O 1
ATOM 2353 N N . HIS A 1 297 ? 2.159 10.770 -4.281 1.00 98.44 297 HIS A N 1
ATOM 2354 C CA . HIS A 1 297 ? 3.540 10.898 -3.807 1.00 98.44 297 HIS A CA 1
ATOM 2355 C C . HIS A 1 297 ? 3.709 11.764 -2.550 1.00 98.44 297 HIS A C 1
ATOM 2357 O O . HIS A 1 297 ? 4.822 12.088 -2.145 1.00 98.44 297 HIS A O 1
ATOM 2363 N N . ILE A 1 298 ? 2.600 12.125 -1.908 1.00 97.75 298 ILE A N 1
ATOM 2364 C CA . ILE A 1 298 ? 2.511 12.901 -0.675 1.00 97.75 298 ILE A CA 1
ATOM 2365 C C . ILE A 1 298 ? 1.477 12.227 0.224 1.00 97.75 298 ILE A C 1
ATOM 2367 O O . ILE A 1 298 ? 0.463 11.721 -0.263 1.00 97.75 298 ILE A O 1
ATOM 2371 N N . VAL A 1 299 ? 1.709 12.243 1.536 1.00 97.31 299 VAL A N 1
ATOM 2372 C CA . VAL A 1 299 ? 0.734 11.779 2.533 1.00 97.31 299 VAL A CA 1
ATOM 2373 C C . VAL A 1 299 ? -0.539 12.631 2.462 1.00 97.31 299 VAL A C 1
ATOM 2375 O O 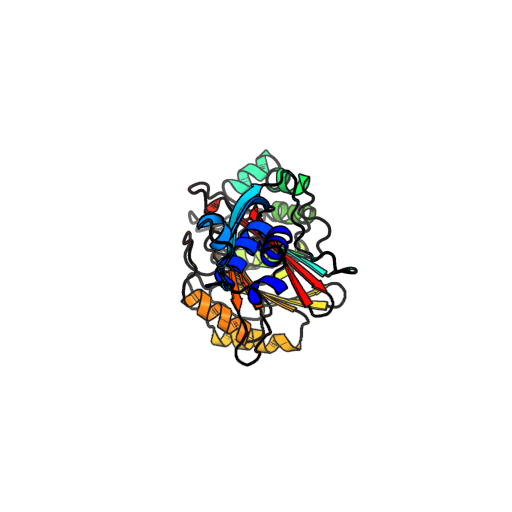. VAL A 1 299 ? -0.490 13.847 2.654 1.00 97.31 299 VAL A O 1
ATOM 2378 N N . GLN A 1 300 ? -1.686 11.993 2.228 1.00 97.12 300 GLN A N 1
ATOM 2379 C CA . GLN A 1 300 ? -3.000 12.646 2.254 1.00 97.12 300 GLN A CA 1
ATOM 2380 C C . GLN A 1 300 ? -3.766 12.293 3.536 1.00 97.12 300 GLN A C 1
ATOM 2382 O O . GLN A 1 300 ? -3.335 11.475 4.349 1.00 97.12 300 GLN A O 1
ATOM 2387 N N . GLY A 1 301 ? -4.915 12.947 3.731 1.00 88.75 301 GLY A N 1
ATOM 2388 C CA . GLY A 1 301 ? -5.768 12.746 4.900 1.00 88.75 301 GLY A CA 1
ATOM 2389 C C . GLY A 1 301 ? -6.220 11.295 5.108 1.00 88.75 301 GLY A C 1
ATOM 2390 O O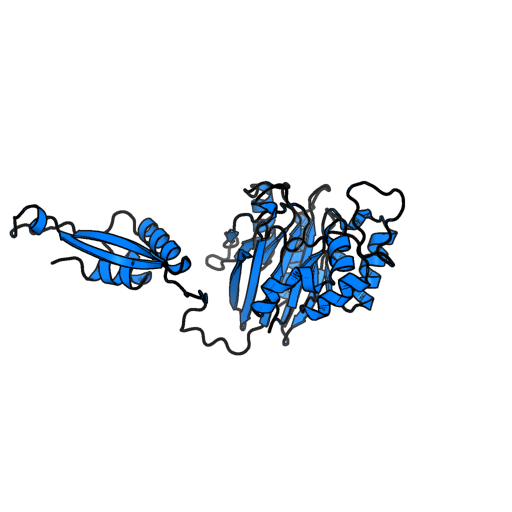 . GLY A 1 301 ? -6.146 10.448 4.219 1.00 88.75 301 GLY A O 1
ATOM 2391 N N . ILE A 1 302 ? -6.725 11.031 6.312 1.00 95.06 302 ILE A N 1
ATOM 2392 C CA . ILE A 1 302 ? -7.292 9.742 6.712 1.00 95.06 302 ILE A CA 1
ATOM 2393 C C . ILE A 1 302 ? -8.755 9.973 7.058 1.00 95.06 302 ILE A C 1
ATOM 2395 O O . ILE A 1 302 ? -9.083 10.897 7.805 1.00 95.06 302 ILE A O 1
ATOM 2399 N N . GLU A 1 303 ? -9.632 9.121 6.549 1.00 92.00 303 GLU A N 1
ATOM 2400 C CA . GLU A 1 303 ? -11.044 9.122 6.902 1.00 92.00 303 GLU A CA 1
ATOM 2401 C C . GLU A 1 303 ? -11.413 7.857 7.676 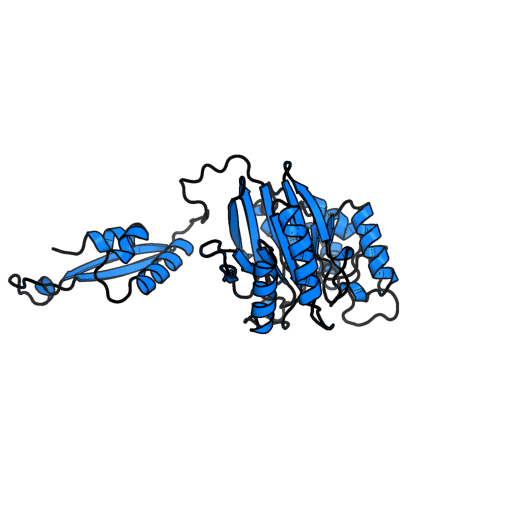1.00 92.00 303 GLU A C 1
ATOM 2403 O O . GLU A 1 303 ? -11.033 6.750 7.309 1.00 92.00 303 GLU A O 1
ATOM 2408 N N . ILE A 1 304 ? -12.190 8.025 8.747 1.00 91.75 304 ILE A N 1
ATOM 2409 C CA . ILE A 1 304 ? -12.831 6.923 9.463 1.00 91.75 304 ILE A CA 1
ATOM 2410 C C . ILE A 1 304 ? -14.305 6.917 9.067 1.00 91.75 304 ILE A C 1
ATOM 2412 O O . ILE A 1 304 ? -15.093 7.726 9.555 1.00 91.75 304 ILE A O 1
ATOM 2416 N N . TYR A 1 305 ? -14.660 6.021 8.153 1.00 88.88 305 TYR A N 1
ATOM 2417 C CA . TYR A 1 305 ? -15.986 5.943 7.553 1.00 88.88 305 TYR A CA 1
ATOM 2418 C C . TYR A 1 305 ? -16.811 4.820 8.193 1.00 88.88 305 TYR A C 1
ATOM 2420 O O . TYR A 1 305 ? -16.312 3.718 8.403 1.00 88.88 305 TYR A O 1
ATOM 2428 N N . SER A 1 306 ? -18.080 5.086 8.510 1.00 87.62 306 SER A N 1
ATOM 2429 C CA . SER A 1 306 ? -19.047 4.044 8.884 1.00 87.62 306 SER A CA 1
ATOM 2430 C C . SER A 1 306 ? -19.894 3.701 7.650 1.00 87.62 306 SER A C 1
ATOM 2432 O O . SER A 1 306 ? -20.584 4.601 7.159 1.00 87.62 306 SER A O 1
ATOM 2434 N N . PRO A 1 307 ? -19.870 2.447 7.159 1.00 82.69 307 PRO A N 1
ATOM 2435 C CA . PRO A 1 307 ? -20.609 2.041 5.978 1.00 82.69 307 PRO A CA 1
ATOM 2436 C C . PRO A 1 307 ? -22.117 2.181 6.149 1.00 82.69 307 PRO A C 1
ATOM 2438 O O . PRO A 1 307 ? -22.686 2.053 7.243 1.00 82.69 307 PRO A O 1
ATOM 2441 N N . SER A 1 308 ? -22.773 2.417 5.021 1.00 76.81 308 SER A N 1
ATOM 2442 C CA . SER A 1 308 ? -24.215 2.598 4.937 1.00 76.81 308 SER A CA 1
ATOM 2443 C C . SER A 1 308 ? -24.942 1.331 5.404 1.00 76.81 308 SER A C 1
ATOM 2445 O O . SER A 1 308 ? -24.868 0.284 4.769 1.00 76.81 308 SER A O 1
ATOM 2447 N N . GLY A 1 309 ? -25.673 1.422 6.519 1.00 70.31 309 GLY A N 1
ATOM 2448 C CA . GLY A 1 309 ? -26.430 0.296 7.087 1.00 70.31 309 GLY A CA 1
ATOM 2449 C C . GLY A 1 309 ? -25.724 -0.469 8.212 1.00 70.31 309 GLY A C 1
ATOM 2450 O O . GLY A 1 309 ? -26.352 -1.321 8.836 1.00 70.31 309 GLY A O 1
ATOM 2451 N N . GLU A 1 310 ? -24.478 -0.122 8.546 1.00 72.44 310 GLU A N 1
ATOM 2452 C CA . GLU A 1 310 ? -23.725 -0.719 9.658 1.00 72.44 310 GLU A CA 1
ATOM 2453 C C . GLU A 1 310 ? -23.217 0.344 10.643 1.00 72.44 310 GLU A C 1
ATOM 2455 O O . GLU A 1 310 ? -22.020 0.461 10.918 1.00 72.44 310 GLU A O 1
ATOM 2460 N N . ALA A 1 311 ? -24.143 1.137 11.192 1.00 65.31 311 ALA A N 1
ATOM 2461 C CA . ALA A 1 311 ? -23.813 2.203 12.135 1.00 65.31 311 ALA A CA 1
ATOM 2462 C C . ALA A 1 311 ? -22.920 1.690 13.283 1.00 65.31 311 ALA A C 1
ATOM 2464 O O . ALA A 1 311 ? -23.277 0.755 14.001 1.00 65.31 311 ALA A O 1
ATOM 2465 N N . GLY A 1 312 ? -21.754 2.321 13.455 1.00 65.50 312 GLY A N 1
ATOM 2466 C CA . GLY A 1 312 ? -20.782 1.978 14.495 1.00 65.50 312 GLY A CA 1
ATOM 2467 C C . GLY A 1 312 ? -19.662 1.033 14.047 1.00 65.50 312 GLY A C 1
ATOM 2468 O O . GLY A 1 312 ? -18.731 0.812 14.824 1.00 65.50 312 GLY A O 1
ATOM 2469 N N . LYS A 1 313 ? -19.687 0.512 12.811 1.00 77.69 313 LYS A N 1
ATOM 2470 C CA . LYS A 1 313 ? -18.560 -0.236 12.230 1.00 77.69 313 LYS A CA 1
ATOM 2471 C C . LYS A 1 313 ? -17.631 0.684 11.442 1.00 77.69 313 LYS A C 1
ATOM 2473 O O . LYS A 1 313 ? -17.656 0.737 10.223 1.00 77.69 313 LYS A O 1
ATOM 2478 N N . ASN A 1 314 ? -16.781 1.396 12.161 1.00 85.88 314 ASN A N 1
ATOM 2479 C CA . ASN A 1 314 ? -15.809 2.305 11.567 1.00 85.88 314 ASN A CA 1
ATOM 2480 C C . ASN A 1 314 ? -14.712 1.560 10.788 1.00 85.88 314 ASN A C 1
ATOM 2482 O O . ASN A 1 314 ? -14.091 0.640 11.322 1.00 85.88 314 ASN A O 1
ATOM 2486 N N . LYS A 1 315 ? -14.454 1.994 9.552 1.00 89.94 315 LYS A N 1
ATOM 2487 C CA . LYS A 1 315 ? -13.421 1.476 8.651 1.00 89.94 315 LYS A CA 1
ATOM 2488 C C . LYS A 1 315 ? -12.487 2.611 8.208 1.00 89.94 315 LYS A C 1
ATOM 2490 O O . LYS A 1 315 ? -12.985 3.695 7.892 1.00 89.94 315 LYS A O 1
ATOM 2495 N N . PRO A 1 316 ? -11.158 2.413 8.204 1.00 94.31 316 PRO A N 1
ATOM 2496 C CA . PRO A 1 316 ? -10.225 3.447 7.779 1.00 94.31 316 PRO A CA 1
ATOM 2497 C C . PRO A 1 316 ? -10.095 3.516 6.253 1.00 94.31 316 PRO A C 1
ATOM 2499 O O . PRO A 1 316 ? -10.098 2.498 5.560 1.00 94.31 316 PRO A O 1
ATOM 2502 N N . ILE A 1 317 ? -9.905 4.731 5.751 1.00 98.25 317 ILE A N 1
ATOM 2503 C CA . ILE A 1 317 ? -9.518 5.040 4.377 1.00 98.25 317 ILE A CA 1
ATOM 2504 C C . ILE A 1 317 ? -8.281 5.934 4.465 1.00 98.25 317 ILE A C 1
ATOM 2506 O O . ILE A 1 317 ? -8.372 7.083 4.899 1.00 98.25 317 ILE A O 1
ATOM 2510 N N . PHE A 1 318 ? -7.124 5.405 4.074 1.00 98.44 318 PHE A N 1
ATOM 2511 C CA . PHE A 1 318 ? -5.898 6.181 3.903 1.00 98.44 318 PHE A CA 1
ATOM 2512 C C . PHE A 1 318 ? -5.846 6.650 2.455 1.00 98.44 318 PHE A C 1
ATOM 2514 O O . PHE A 1 318 ? -5.736 5.819 1.560 1.00 98.44 318 PHE A O 1
ATOM 2521 N N . TYR A 1 319 ? -5.957 7.953 2.198 1.00 98.50 319 TYR A N 1
ATOM 2522 C CA . TYR A 1 319 ? -6.044 8.432 0.814 1.00 98.50 319 TYR A CA 1
ATOM 2523 C C . TYR A 1 319 ? -4.710 8.411 0.071 1.00 98.50 319 TYR A C 1
ATOM 2525 O O . TYR A 1 319 ? -4.700 8.223 -1.142 1.00 98.50 319 TYR A O 1
ATOM 2533 N N . SER A 1 320 ? -3.596 8.560 0.784 1.00 98.69 320 SER A N 1
ATOM 2534 C CA . SER A 1 320 ? -2.254 8.364 0.244 1.00 98.69 320 SER A CA 1
ATOM 2535 C C . SER A 1 320 ? -1.261 8.183 1.382 1.00 98.69 320 SER A C 1
ATOM 2537 O O . SER A 1 320 ? -1.267 8.973 2.331 1.00 98.69 320 SER A O 1
ATOM 2539 N N . LEU A 1 321 ? -0.399 7.176 1.271 1.00 98.75 321 LEU A N 1
ATOM 2540 C CA . LEU A 1 321 ? 0.736 6.968 2.174 1.00 98.75 321 LEU A CA 1
ATOM 2541 C C . LEU A 1 321 ? 1.984 7.782 1.784 1.00 98.75 321 LEU A C 1
ATOM 2543 O O . LEU A 1 321 ? 2.944 7.834 2.552 1.00 98.75 321 LEU A O 1
ATOM 2547 N N . GLY A 1 322 ? 1.963 8.443 0.623 1.00 98.50 322 GLY A N 1
ATOM 2548 C CA . GLY A 1 322 ? 3.119 9.142 0.067 1.00 98.50 322 GLY A CA 1
ATOM 2549 C C . GLY A 1 322 ? 4.210 8.191 -0.420 1.00 98.50 322 GLY A C 1
ATOM 2550 O O . GLY A 1 322 ? 3.970 7.005 -0.638 1.00 98.50 322 GLY A O 1
ATOM 2551 N N . ASN A 1 323 ? 5.420 8.716 -0.590 1.00 98.50 323 ASN A N 1
ATOM 2552 C CA . ASN A 1 323 ? 6.564 7.914 -1.010 1.00 98.50 323 ASN A CA 1
ATOM 2553 C C . ASN A 1 323 ? 7.129 7.089 0.149 1.00 98.50 323 ASN A C 1
ATOM 2555 O O . ASN A 1 323 ? 7.285 7.576 1.269 1.00 98.50 323 ASN A O 1
ATOM 2559 N N . PHE A 1 324 ? 7.482 5.838 -0.130 1.00 98.12 324 PHE A N 1
ATOM 2560 C CA . PHE A 1 324 ? 8.371 5.049 0.718 1.00 98.12 324 PHE A CA 1
ATOM 2561 C C . PHE A 1 324 ? 9.811 5.119 0.212 1.00 98.12 324 PHE A C 1
ATOM 2563 O O . PHE A 1 324 ? 10.696 5.544 0.949 1.00 98.12 324 PHE A O 1
ATOM 2570 N N . VAL A 1 325 ? 10.036 4.791 -1.062 1.00 97.88 325 VAL A N 1
ATOM 2571 C CA . VAL A 1 325 ? 11.336 4.946 -1.727 1.00 97.88 325 VAL A CA 1
ATOM 2572 C C . VAL A 1 325 ? 11.109 5.599 -3.080 1.00 97.88 325 VAL A C 1
ATOM 2574 O O . VAL A 1 325 ? 10.496 5.012 -3.965 1.00 97.88 325 VAL A O 1
ATOM 2577 N N . PHE A 1 326 ? 11.611 6.820 -3.241 1.00 97.06 326 PHE A N 1
ATOM 2578 C CA . PHE A 1 326 ? 11.512 7.573 -4.488 1.00 97.06 326 PHE A CA 1
ATOM 2579 C C . PHE A 1 326 ? 12.582 8.674 -4.523 1.00 97.06 326 PHE A C 1
ATOM 2581 O O . PHE A 1 326 ? 13.031 9.146 -3.478 1.00 97.06 326 PHE A O 1
ATOM 2588 N N . ASP A 1 327 ? 12.977 9.125 -5.712 1.00 94.94 327 ASP A N 1
ATOM 2589 C CA . ASP A 1 327 ? 13.990 10.176 -5.918 1.00 94.94 327 ASP A CA 1
ATOM 2590 C C . ASP A 1 327 ? 13.395 11.582 -6.176 1.00 94.94 327 ASP A C 1
ATOM 2592 O O . ASP A 1 327 ? 14.023 12.456 -6.779 1.00 94.94 327 ASP A O 1
ATOM 2596 N N . GLN A 1 328 ? 12.173 11.826 -5.697 1.00 94.38 328 GLN A N 1
ATOM 2597 C CA . GLN A 1 328 ? 11.456 13.099 -5.839 1.00 94.38 328 GLN A CA 1
ATOM 2598 C C . GLN A 1 328 ? 11.828 14.094 -4.733 1.00 94.38 328 GLN A C 1
ATOM 2600 O O . GLN A 1 328 ? 11.055 14.353 -3.813 1.00 94.38 328 GLN A O 1
ATOM 2605 N N . TYR A 1 329 ? 13.013 14.697 -4.830 1.00 94.81 329 TYR A N 1
ATOM 2606 C CA . TYR A 1 329 ? 13.537 15.624 -3.810 1.00 94.81 329 TYR A CA 1
ATOM 2607 C C . TYR A 1 329 ? 13.134 17.099 -3.998 1.00 94.81 329 TYR A C 1
ATOM 2609 O O . TYR A 1 329 ? 13.715 17.987 -3.374 1.00 94.81 329 TYR A O 1
ATOM 2617 N N . PHE A 1 330 ? 12.179 17.396 -4.881 1.00 95.75 330 PHE A N 1
ATOM 2618 C CA . PHE A 1 330 ? 11.845 18.777 -5.249 1.00 95.75 330 PHE A CA 1
ATOM 2619 C C . PHE A 1 330 ? 10.939 19.498 -4.236 1.00 95.75 330 PHE A C 1
ATOM 2621 O O . PHE A 1 330 ? 10.834 20.724 -4.298 1.00 95.75 330 PHE A O 1
ATOM 2628 N N . SER A 1 331 ? 10.300 18.782 -3.303 1.00 95.75 331 SER A N 1
ATOM 2629 C CA . SER A 1 331 ? 9.541 19.371 -2.193 1.00 95.75 331 SER A CA 1
ATOM 2630 C C . SER A 1 331 ? 9.742 18.600 -0.887 1.00 95.75 331 SER A C 1
ATOM 2632 O O . SER A 1 331 ? 10.263 17.484 -0.874 1.00 95.75 331 SER A O 1
ATOM 2634 N N . ALA A 1 332 ? 9.375 19.216 0.239 1.00 94.25 332 ALA A N 1
ATOM 2635 C CA . ALA A 1 332 ? 9.444 18.556 1.543 1.00 94.25 332 ALA A CA 1
ATOM 2636 C C . ALA A 1 332 ? 8.321 17.525 1.704 1.00 94.25 332 ALA A C 1
ATOM 2638 O O . ALA A 1 332 ? 8.448 16.576 2.468 1.00 94.25 332 ALA A O 1
ATOM 2639 N N . GLU A 1 333 ? 7.204 17.733 1.018 1.00 93.25 333 GLU A N 1
ATOM 2640 C CA . GLU A 1 333 ? 6.027 16.884 1.063 1.00 93.25 333 GLU A CA 1
ATOM 2641 C C . GLU A 1 333 ? 6.268 15.540 0.369 1.00 93.25 333 GLU A C 1
ATOM 2643 O O . GLU A 1 333 ? 5.835 14.520 0.895 1.00 93.25 333 GLU A O 1
ATOM 2648 N N . THR A 1 334 ? 7.006 15.517 -0.747 1.00 95.94 334 THR A N 1
ATOM 2649 C CA . THR A 1 334 ? 7.357 14.275 -1.466 1.00 95.94 334 THR A CA 1
ATOM 2650 C C . THR A 1 334 ? 8.445 13.449 -0.782 1.00 95.94 334 THR A C 1
ATOM 2652 O O . THR A 1 334 ? 8.723 12.326 -1.201 1.00 95.94 334 THR A O 1
ATOM 2655 N N . GLN A 1 335 ? 9.059 14.013 0.262 1.00 94.81 335 GLN A N 1
ATOM 2656 C CA . GLN A 1 335 ? 10.086 13.391 1.101 1.00 94.81 335 GLN A CA 1
ATOM 2657 C C . GLN A 1 335 ? 9.543 12.930 2.461 1.00 94.81 335 GLN A C 1
ATOM 2659 O O . GLN A 1 335 ? 10.321 12.529 3.319 1.00 94.81 335 GLN A O 1
ATOM 2664 N N . LYS A 1 336 ? 8.226 13.021 2.678 1.00 92.44 336 LYS A N 1
ATOM 2665 C CA . LYS A 1 336 ? 7.549 12.511 3.874 1.00 92.44 336 LYS A CA 1
ATOM 2666 C C . LYS A 1 336 ? 6.679 11.333 3.483 1.00 92.44 336 LYS A C 1
ATOM 2668 O O . LYS A 1 336 ? 5.934 11.421 2.505 1.00 92.44 336 LYS A O 1
ATOM 2673 N N . GLY A 1 337 ? 6.713 10.283 4.291 1.00 94.44 337 GLY A N 1
ATOM 2674 C CA . GLY A 1 337 ? 5.841 9.133 4.113 1.00 94.44 337 GLY A CA 1
ATOM 2675 C C . GLY A 1 337 ? 5.108 8.749 5.388 1.00 94.44 337 GLY A C 1
ATOM 2676 O O . GLY A 1 337 ? 5.367 9.258 6.483 1.00 94.44 337 GLY A O 1
ATOM 2677 N N . LEU A 1 338 ? 4.140 7.855 5.227 1.00 96.00 338 LEU A N 1
ATOM 2678 C CA . LEU A 1 338 ? 3.359 7.301 6.318 1.00 96.00 338 LEU A CA 1
ATOM 2679 C C . LEU A 1 338 ? 3.272 5.789 6.156 1.00 96.00 338 LEU A C 1
ATOM 2681 O O . LEU A 1 338 ? 2.668 5.304 5.205 1.00 96.00 338 LEU A O 1
ATOM 2685 N N . ALA A 1 339 ? 3.814 5.040 7.111 1.00 97.38 339 ALA A N 1
ATOM 2686 C CA . ALA A 1 339 ? 3.556 3.611 7.186 1.00 97.38 339 ALA A CA 1
ATOM 2687 C C . ALA A 1 339 ? 2.335 3.342 8.063 1.00 97.38 339 ALA A C 1
ATOM 2689 O O . ALA A 1 339 ? 2.126 3.999 9.090 1.00 97.38 339 ALA A O 1
ATOM 2690 N N . VAL A 1 340 ? 1.559 2.335 7.679 1.00 97.31 340 VAL A N 1
ATOM 2691 C CA . VAL A 1 340 ? 0.411 1.852 8.445 1.00 97.31 340 VAL A CA 1
ATOM 2692 C C . VAL A 1 340 ? 0.709 0.439 8.918 1.00 97.31 340 VAL A C 1
ATOM 2694 O O . VAL A 1 340 ? 0.736 -0.505 8.129 1.00 97.31 340 VAL A O 1
ATOM 2697 N N . GLU A 1 341 ? 0.915 0.281 10.221 1.00 96.12 341 GLU A N 1
ATOM 2698 C CA . GLU A 1 341 ? 0.890 -1.032 10.857 1.00 96.12 341 GLU A CA 1
ATOM 2699 C C . GLU A 1 341 ? -0.565 -1.415 11.121 1.00 96.12 341 GLU A C 1
ATOM 2701 O O . GLU A 1 341 ? -1.326 -0.644 11.697 1.00 96.12 341 GLU A O 1
ATOM 2706 N N . LEU A 1 342 ? -0.934 -2.638 10.761 1.00 95.06 342 LEU A N 1
ATOM 2707 C CA . LEU A 1 342 ? -2.194 -3.270 11.111 1.00 95.06 342 LEU A CA 1
ATOM 2708 C C . LEU A 1 342 ? -1.947 -4.394 12.109 1.00 95.06 342 LEU A C 1
ATOM 2710 O O . LEU A 1 342 ? -1.107 -5.267 11.880 1.00 95.06 342 LEU A O 1
ATOM 2714 N N . LEU A 1 343 ? -2.748 -4.421 13.171 1.00 93.00 343 LEU A N 1
ATOM 2715 C CA . LEU A 1 343 ? -2.817 -5.531 14.110 1.00 93.00 343 LEU A CA 1
ATOM 2716 C C . LEU A 1 343 ? -4.209 -6.151 14.044 1.00 93.00 343 LEU A C 1
ATOM 2718 O O . LEU A 1 343 ? -5.197 -5.548 14.469 1.00 93.00 343 LEU A O 1
ATOM 2722 N N . LEU A 1 344 ? -4.282 -7.372 13.517 1.00 89.75 344 LEU A N 1
ATOM 2723 C CA . LEU A 1 344 ? -5.502 -8.168 13.511 1.00 89.75 344 LEU A CA 1
ATOM 2724 C C . LEU A 1 344 ? -5.461 -9.168 14.672 1.00 89.75 344 LEU A C 1
ATOM 2726 O O . LEU A 1 344 ? -4.625 -10.076 14.711 1.00 89.75 344 LEU A O 1
ATOM 2730 N N . GLU A 1 345 ? -6.401 -9.021 15.604 1.00 82.31 345 GLU A N 1
ATOM 2731 C CA . GLU A 1 345 ? -6.633 -9.972 16.690 1.00 82.31 345 GLU A CA 1
ATOM 2732 C C . GLU A 1 345 ? -8.094 -10.434 16.675 1.00 82.31 345 GLU A C 1
ATOM 2734 O O . GLU A 1 345 ? -9.030 -9.650 16.850 1.00 82.31 345 GLU A O 1
ATOM 2739 N N . LYS A 1 346 ? -8.299 -11.745 16.494 1.00 78.38 346 LYS A N 1
ATOM 2740 C CA . LYS A 1 346 ? -9.618 -12.376 16.306 1.00 78.38 346 LYS A CA 1
ATOM 2741 C C . LYS A 1 346 ? -10.368 -11.781 15.106 1.00 78.38 346 LYS A C 1
ATOM 2743 O O . LYS A 1 346 ? -10.190 -12.265 13.995 1.00 78.38 346 LYS A O 1
ATOM 2748 N N . SER A 1 347 ? -11.185 -10.760 15.355 1.00 75.56 347 SER A N 1
ATOM 2749 C CA . SER A 1 347 ? -11.998 -10.026 14.372 1.00 75.56 347 SER A CA 1
ATOM 2750 C C . SER A 1 347 ? -11.923 -8.509 14.582 1.00 75.56 347 SER A C 1
ATOM 2752 O O . SER A 1 347 ? -12.733 -7.769 14.032 1.00 75.56 347 SER A O 1
ATOM 2754 N N . LYS A 1 348 ? -10.997 -8.036 15.426 1.00 81.88 348 LYS A N 1
ATOM 2755 C CA . LYS A 1 348 ? -10.746 -6.611 15.643 1.00 81.88 348 LYS A CA 1
ATOM 2756 C C . LYS A 1 348 ? -9.485 -6.206 14.897 1.00 81.88 348 LYS A C 1
ATOM 2758 O O . LYS A 1 348 ? -8.439 -6.830 15.070 1.00 81.88 348 LYS A O 1
ATOM 2763 N N . LEU A 1 349 ? -9.617 -5.160 14.091 1.00 86.19 349 LEU A N 1
ATOM 2764 C CA . LEU A 1 349 ? -8.518 -4.522 13.384 1.00 86.19 349 LEU A CA 1
ATOM 2765 C C . LEU A 1 349 ? -8.117 -3.257 14.143 1.00 86.19 349 LEU A C 1
ATOM 2767 O O . LEU A 1 349 ? -8.944 -2.373 14.368 1.00 86.19 349 LEU A O 1
ATOM 2771 N N . HIS A 1 350 ? -6.853 -3.187 14.532 1.00 87.62 350 HIS A N 1
ATOM 2772 C CA . HIS A 1 350 ? -6.213 -1.989 15.061 1.00 87.62 350 HIS A CA 1
ATOM 2773 C C . HIS A 1 350 ? -5.181 -1.506 14.047 1.00 87.62 350 HIS A C 1
ATOM 2775 O O . HIS A 1 350 ? -4.639 -2.320 13.299 1.00 87.62 350 HIS A O 1
ATOM 2781 N N . PHE A 1 351 ? -4.899 -0.207 14.030 1.00 88.06 351 PHE A N 1
ATOM 2782 C CA . PHE A 1 351 ? -3.827 0.333 13.209 1.00 88.06 351 PHE A CA 1
ATOM 2783 C C . PHE A 1 351 ? -2.978 1.333 13.988 1.00 88.06 351 PHE A C 1
ATOM 2785 O O . PHE A 1 351 ? -3.505 2.090 14.805 1.00 88.06 351 PHE A O 1
ATOM 2792 N N . ASN A 1 352 ? -1.679 1.334 13.704 1.00 86.94 352 ASN A N 1
ATOM 2793 C CA . ASN A 1 352 ? -0.710 2.307 14.185 1.00 86.94 352 ASN A CA 1
ATOM 2794 C C . ASN A 1 352 ? -0.095 3.027 12.986 1.00 86.94 352 ASN A C 1
ATOM 2796 O O . ASN A 1 352 ? 0.031 2.464 11.899 1.00 86.94 352 ASN A O 1
ATOM 2800 N N . LEU A 1 353 ? 0.262 4.290 13.190 1.00 89.62 353 LEU A N 1
ATOM 2801 C CA . LEU A 1 353 ? 0.817 5.147 12.152 1.00 89.62 353 LEU A CA 1
ATOM 2802 C C . LEU A 1 353 ? 2.274 5.448 12.468 1.00 89.62 353 LEU A C 1
ATOM 2804 O O . LEU A 1 353 ? 2.578 5.912 13.569 1.00 89.62 353 LEU A O 1
ATOM 2808 N N . HIS A 1 354 ? 3.149 5.225 11.494 1.00 88.19 354 HIS A N 1
ATOM 2809 C CA . HIS A 1 354 ? 4.574 5.503 11.618 1.00 88.19 354 HIS A CA 1
ATOM 2810 C C . HIS A 1 354 ? 4.979 6.508 10.537 1.00 88.19 354 HIS A C 1
ATOM 2812 O O . HIS A 1 354 ? 5.198 6.111 9.391 1.00 88.19 354 HIS A O 1
ATOM 2818 N N . PRO A 1 355 ? 5.025 7.812 10.856 1.00 89.88 355 PRO A N 1
ATOM 2819 C CA . PRO A 1 355 ? 5.623 8.783 9.952 1.00 89.88 355 PRO A CA 1
ATOM 2820 C C . PRO A 1 355 ? 7.132 8.526 9.861 1.00 89.88 355 PRO A C 1
ATOM 2822 O O . PRO A 1 355 ? 7.758 8.214 10.879 1.00 89.88 355 PRO A O 1
ATOM 2825 N N . TYR A 1 356 ? 7.699 8.676 8.668 1.00 82.06 356 TYR A N 1
ATOM 2826 C CA . TYR A 1 356 ? 9.133 8.526 8.414 1.00 82.06 356 TYR A CA 1
ATOM 2827 C C . TYR A 1 356 ? 9.658 9.602 7.464 1.00 82.06 356 TYR A C 1
ATOM 2829 O O . TYR A 1 356 ? 8.851 10.162 6.677 1.00 82.06 356 TYR A O 1
#

InterPro domains:
  IPR019079 Capsule synthesis protein, CapA [PF09587] (94-328)
  IPR019079 Capsule synthesis protein, CapA [SM00854] (93-328)
  IPR019079 Capsule synthesis protein, CapA [cd07381] (94-326)
  IPR029052 Metallo-dependent phosphatase-like [G3DSA:3.60.21.10] (141-337)
  IPR029052 Metallo-dependent phosphatase-like [SSF56300] (92-329)
  IPR052169 Cell Wall Biosynthesis Accessory Protein [PTHR33393] (88-349)

Sequence (356 aa):
MANTYGIEAINRFDFNKIYGLDIDSPASIYTLLKFSQLSGAKFELLNNSNSAILANNQDLEITTSYVTGYFTKQDNASISYLPEDINIKNPIRMLFLGDMMLDRYVAQKIKEQGIDYLFSELEKQNFFDNYNLVAANLEGAVTNSGVHYPPAMGNDFAFDPQIIKELKNYNFSFFNLANNHLTDQGEQGIVETRDNLDELGFYYSGCRDGGVDECSVKIIEIKNKKVALVGLSMVYSKFDLAKAKELIKGLADRVDLLIVNIHWGEEYNTQFSLYQQEIGRGLIDAGADLIIGHHPHIVQGIEIYSPSGEAGKNKPIFYSLGNFVFDQYFSAETQKGLAVELLLEKSKLHFNLHPY